Protein AF-A0A9P6HAF1-F1 (afdb_monomer)

Nearest PDB structures (foldseek):
  8otz-assembly1_DQ  TM=2.953E-01  e=7.279E-01  Bos taurus
  8iyj-assembly1_W7  TM=2.612E-01  e=1.430E+00  Mus musculus
  5xg2-assembly1_A  TM=2.635E-01  e=4.256E+00  Pyrococcus yayanosii CH1
  1qu7-assembly1_A  TM=1.911E-01  e=2.532E+00  Escherichia coli
  8i7r-assembly1_C9  TM=1.458E-01  e=6.793E+00  Mus musculus

InterPro domains:
  IPR045338 Domain of unknown function DUF6535 [PF20153] (5-173)

Solvent-accessible surface area (backbone atoms only — not comparable to full-atom values): 16850 Å² total; per-residue (Å²): 122,68,68,57,56,55,52,49,50,54,56,49,49,53,54,50,51,53,51,50,51,51,51,44,52,53,30,51,51,49,30,53,50,24,52,54,48,40,53,54,47,47,55,53,48,63,64,49,51,62,71,60,45,72,54,67,65,59,55,49,50,54,50,50,53,50,54,53,51,56,73,78,43,100,64,94,74,85,77,75,74,81,70,75,77,59,57,70,55,50,54,49,16,50,53,34,36,50,51,16,38,52,39,21,53,49,32,28,52,51,24,52,52,52,42,53,52,59,73,51,58,80,73,72,66,82,80,74,55,75,66,58,40,50,52,53,49,52,53,49,52,53,44,57,67,70,68,38,59,71,46,54,41,52,48,41,43,52,48,17,54,50,35,34,51,52,15,49,41,52,40,27,52,79,73,38,54,71,61,21,51,55,51,48,53,53,50,51,51,54,48,50,54,52,49,51,48,31,51,53,31,63,74,35,87,84,45,90,55,76,40,59,62,38,56,48,48,54,52,52,54,50,52,53,50,52,50,50,51,50,51,51,54,51,51,52,51,51,53,52,50,51,54,52,50,63,72,68,54,67,62,66,62,54,53,53,54,49,51,54,51,44,74,75,39,85,63,61,81,79,73,52,84,88,68,77,68,84,74,76,63,84,76,65,75,59,75,83,56,70,78,81,61,66,67,73,80,79,119

Organism: NCBI:txid56493

Mean predicted aligned error: 16.61 Å

Foldseek 3Di:
DVVVLVVVCVVVVVVLVVVLVVLLVLLVVLLVLLVVVLVVLVVVLVVLVCLQDQDVVVVVVLVVVQVVVVVVDPDDDRPDRPDSDRPVLSVVLNVLSVVLSVLSVVLNVLSVVSNVCSVCLVPPQPDDDSVVSVVVSVVVVVVVVVVPSSLVSQVSNVVSVVSNLVSVLSVCVVVPVVVSVVSVVVVVVVVVVVVVLLVVCLVDVPDPRDDSVNVVCVVVVVVVVVVVVVVVVVVVVVVVVVVVVVVPPPPVVVVVVVVVVCVVPVCVVVPDPVPPDDDPDPVPVVPPDDPVVVVVPPD

pLDDT: mean 75.57, std 15.62, range [37.44, 96.56]

Sequence (299 aa):
MTNFWTIYQKATSEYESDLLNRYAGDLDTSLLFAGLFSAVSTAFIVQIIPATQPNPSDITNALLLRLLQHNDSFGGSNPLAPAANVSPSVVRAQSILFASLAATLFVAFLSVLGKQWILHYPRTSTLGSVIDQGKERQAKFAGVQKWGLHYIISLLLQLALLLFTIGIVVYLWDLDFSAAEVMIAIACTGFAFYACIAVVATIWNDSPFQTPLSVFLLKVLRQTKEVAAYVRARLGRLQTEWTAWRKNIPVEDVYDQFYSMTLSNPTFWRKDPLFTSPFPEATDAAAGFPESDRRRVWS

Radius of gyration: 35.93 Å; Cα contacts (8 Å, |Δi|>4): 157; chains: 1; bounding box: 88×77×87 Å

Structure (mmCIF, N/CA/C/O backbone):
data_AF-A0A9P6HAF1-F1
#
_entry.id   AF-A0A9P6HAF1-F1
#
loop_
_atom_site.group_PDB
_atom_site.id
_atom_site.type_symbol
_atom_site.label_atom_id
_atom_site.label_alt_id
_atom_site.label_comp_id
_atom_site.label_asym_id
_atom_site.label_entity_id
_atom_site.label_seq_id
_atom_site.pdbx_PDB_ins_code
_atom_site.Cartn_x
_atom_site.Cartn_y
_atom_site.Cartn_z
_atom_site.occupancy
_atom_site.B_iso_or_equiv
_atom_site.auth_seq_id
_atom_site.auth_comp_id
_atom_site.auth_asym_id
_atom_site.auth_atom_id
_atom_site.pdbx_PDB_model_num
ATOM 1 N N . MET A 1 1 ? -22.742 2.394 45.877 1.00 53.56 1 MET A N 1
ATOM 2 C CA . MET A 1 1 ? -22.549 2.819 44.468 1.00 53.56 1 MET A CA 1
ATOM 3 C C . MET A 1 1 ? -21.123 2.606 43.937 1.00 53.56 1 MET A C 1
ATOM 5 O O . MET A 1 1 ? -20.972 2.495 42.731 1.00 53.56 1 MET A O 1
ATOM 9 N N . THR A 1 2 ? -20.085 2.483 44.776 1.00 57.91 2 THR A N 1
ATOM 10 C CA . THR A 1 2 ? -18.693 2.197 44.346 1.00 57.91 2 THR A CA 1
ATOM 11 C C . THR A 1 2 ? -18.500 0.809 43.718 1.00 57.91 2 THR A C 1
ATOM 13 O O . THR A 1 2 ? -17.687 0.665 42.814 1.00 57.91 2 THR A O 1
ATOM 16 N N . ASN A 1 3 ? -19.298 -0.184 44.128 1.00 73.44 3 ASN A N 1
ATOM 17 C CA . ASN A 1 3 ? -19.192 -1.567 43.642 1.00 73.44 3 ASN A CA 1
ATOM 18 C C . ASN A 1 3 ? -19.563 -1.740 42.152 1.00 73.44 3 ASN A C 1
ATOM 20 O O . ASN A 1 3 ? -19.064 -2.630 41.479 1.00 73.44 3 ASN A O 1
ATOM 24 N N . PHE A 1 4 ? -20.425 -0.873 41.607 1.00 79.00 4 PHE A N 1
ATOM 25 C CA . PHE A 1 4 ? -20.756 -0.895 40.178 1.00 79.00 4 PHE A CA 1
ATOM 26 C C . PHE A 1 4 ? -19.553 -0.482 39.326 1.00 79.00 4 PHE A C 1
ATOM 28 O O . PHE A 1 4 ? -19.251 -1.130 38.332 1.00 79.00 4 PHE A O 1
ATOM 35 N N . TRP A 1 5 ? -18.833 0.561 39.746 1.00 70.25 5 TRP A N 1
ATOM 36 C CA . TRP A 1 5 ? -17.673 1.077 39.022 1.00 70.25 5 TRP A CA 1
ATOM 37 C C . TRP A 1 5 ? -16.487 0.115 39.048 1.00 70.25 5 TRP A C 1
ATOM 39 O O . TRP A 1 5 ? -15.790 0.007 38.048 1.00 70.25 5 TRP A O 1
ATOM 49 N N . THR A 1 6 ? -16.288 -0.628 40.139 1.00 72.12 6 THR A N 1
ATOM 50 C CA . THR A 1 6 ? -15.243 -1.661 40.219 1.00 72.12 6 THR A CA 1
ATOM 51 C C . THR A 1 6 ? -15.569 -2.877 39.350 1.00 72.12 6 THR A C 1
ATOM 53 O O . THR A 1 6 ? -14.687 -3.385 38.659 1.00 72.12 6 THR A O 1
ATOM 56 N N . ILE A 1 7 ? -16.832 -3.321 39.328 1.00 81.25 7 ILE A N 1
ATOM 57 C CA . ILE A 1 7 ? -17.293 -4.403 38.442 1.00 81.25 7 ILE A CA 1
ATOM 58 C C . ILE A 1 7 ? -17.211 -3.965 36.973 1.00 81.25 7 ILE A C 1
ATOM 60 O O . ILE A 1 7 ? -16.675 -4.703 36.149 1.00 81.25 7 ILE A O 1
ATOM 64 N N . TYR A 1 8 ? -17.670 -2.750 36.657 1.00 77.50 8 TYR A N 1
ATOM 65 C CA . TYR A 1 8 ? -17.568 -2.157 35.323 1.00 77.50 8 TYR A CA 1
ATOM 66 C C . TYR A 1 8 ? -16.109 -2.057 34.873 1.00 77.50 8 TYR A C 1
ATOM 68 O O . TYR A 1 8 ? -15.781 -2.540 33.801 1.00 77.50 8 TYR A O 1
ATOM 76 N N . GLN A 1 9 ? -15.217 -1.526 35.716 1.00 74.69 9 GLN A N 1
ATOM 77 C CA . GLN A 1 9 ? -13.791 -1.398 35.412 1.00 74.69 9 GLN A CA 1
ATOM 78 C C . GLN A 1 9 ? -13.121 -2.752 35.158 1.00 74.69 9 GLN A C 1
ATOM 80 O O . GLN A 1 9 ? -12.251 -2.846 34.295 1.00 74.69 9 GLN A O 1
ATOM 85 N N . LYS A 1 10 ? -13.509 -3.803 35.891 1.00 77.69 10 LYS A N 1
ATOM 86 C CA . LYS A 1 10 ? -12.990 -5.155 35.657 1.00 77.69 10 LYS A CA 1
ATOM 87 C C . LYS A 1 10 ? -13.464 -5.703 34.307 1.00 77.69 10 LYS A C 1
ATOM 89 O O . LYS A 1 10 ? -12.640 -6.189 33.540 1.00 77.69 10 LYS A O 1
ATOM 94 N N . ALA A 1 11 ? -14.756 -5.565 34.003 1.00 77.62 11 ALA A N 1
ATOM 95 C CA . ALA A 1 11 ? -15.339 -6.025 32.744 1.00 77.62 11 ALA A CA 1
ATOM 96 C C . ALA A 1 11 ? -14.804 -5.252 31.523 1.00 77.62 11 ALA A C 1
ATOM 98 O O . ALA A 1 11 ? -14.486 -5.857 30.500 1.00 77.62 11 ALA A O 1
ATOM 99 N N . THR A 1 12 ? -14.658 -3.926 31.622 1.00 75.38 12 THR A N 1
ATOM 100 C CA . THR A 1 12 ? -14.112 -3.115 30.526 1.00 75.38 12 THR A CA 1
ATOM 101 C C . THR A 1 12 ? -12.618 -3.312 30.357 1.00 75.38 12 THR A C 1
ATOM 103 O O . THR A 1 12 ? -12.156 -3.328 29.226 1.00 75.38 12 THR A O 1
ATOM 106 N N . SER A 1 13 ? -11.858 -3.521 31.437 1.00 75.06 13 SER A N 1
ATOM 107 C CA . SER A 1 13 ? -10.421 -3.788 31.331 1.00 75.06 13 SER A CA 1
ATOM 108 C C . SER A 1 13 ? -10.130 -5.069 30.550 1.00 75.06 13 SER A C 1
ATOM 110 O O . SER A 1 13 ? -9.188 -5.087 29.761 1.00 75.06 13 SER A O 1
ATOM 112 N N . GLU A 1 14 ? -10.907 -6.132 30.769 1.00 79.19 14 GLU A N 1
ATOM 113 C CA . GLU A 1 14 ? -10.751 -7.397 30.043 1.00 79.19 14 GLU A CA 1
ATOM 114 C C . GLU A 1 14 ? -11.047 -7.213 28.548 1.00 79.19 14 GLU A C 1
ATOM 116 O O . GLU A 1 14 ? -10.186 -7.495 27.715 1.00 79.19 14 GLU A O 1
ATOM 121 N N . TYR A 1 15 ? -12.199 -6.620 28.214 1.00 79.19 15 TYR A N 1
ATOM 122 C CA . TYR A 1 15 ? -12.574 -6.320 26.829 1.00 79.19 15 TYR A CA 1
ATOM 123 C C . TYR A 1 15 ? -11.589 -5.372 26.122 1.00 79.19 15 TYR A C 1
ATOM 125 O O . TYR A 1 15 ? -11.187 -5.624 24.986 1.00 79.19 15 TYR A O 1
ATOM 133 N N . GLU A 1 16 ? -11.169 -4.291 26.786 1.00 78.75 16 GLU A N 1
ATOM 134 C CA . GLU A 1 16 ? -10.191 -3.341 26.246 1.00 78.75 16 GLU A CA 1
ATOM 135 C C . GLU A 1 16 ? -8.850 -4.027 25.982 1.00 78.75 16 GLU A C 1
ATOM 137 O O . GLU A 1 16 ? -8.263 -3.813 24.925 1.00 78.75 16 GLU A O 1
ATOM 142 N N . SER A 1 17 ? -8.370 -4.869 26.904 1.00 79.62 17 SER A N 1
ATOM 143 C CA . SER A 1 17 ? -7.109 -5.595 26.723 1.00 79.62 17 SER A CA 1
ATOM 144 C C . SER A 1 17 ? -7.138 -6.566 25.545 1.00 79.62 17 SER A C 1
ATOM 146 O O . SER A 1 17 ? -6.183 -6.587 24.769 1.00 79.62 17 SER A O 1
ATOM 148 N N . ASP A 1 18 ? -8.234 -7.309 25.359 1.00 84.81 18 ASP A N 1
ATOM 149 C CA . ASP A 1 18 ? -8.391 -8.210 24.215 1.00 84.81 18 ASP A CA 1
ATOM 150 C C . ASP A 1 18 ? -8.408 -7.420 22.899 1.00 84.81 18 ASP A C 1
ATOM 152 O O . ASP A 1 18 ? -7.690 -7.736 21.951 1.00 84.81 18 ASP A O 1
ATOM 156 N N . LEU A 1 19 ? -9.154 -6.315 22.858 1.00 82.00 19 LEU A N 1
ATOM 157 C CA . LEU A 1 19 ? -9.248 -5.465 21.675 1.00 82.00 19 LEU A CA 1
ATOM 158 C C . LEU A 1 19 ? -7.921 -4.762 21.339 1.00 82.00 19 LEU A C 1
ATOM 160 O O . LEU A 1 19 ? -7.538 -4.703 20.170 1.00 82.00 19 LEU A O 1
ATOM 164 N N . LEU A 1 20 ? -7.187 -4.270 22.341 1.00 82.50 20 LEU A N 1
ATOM 165 C CA . LEU A 1 20 ? -5.852 -3.696 22.149 1.00 82.50 20 LEU A CA 1
ATOM 166 C C . LEU A 1 20 ? -4.847 -4.749 21.665 1.00 82.50 20 LEU A C 1
ATOM 168 O O . LEU A 1 20 ? -4.026 -4.432 20.805 1.00 82.50 20 LEU A O 1
ATOM 172 N N . ASN A 1 21 ? -4.931 -5.990 22.157 1.00 85.69 21 ASN A N 1
ATOM 173 C CA . ASN A 1 21 ? -4.106 -7.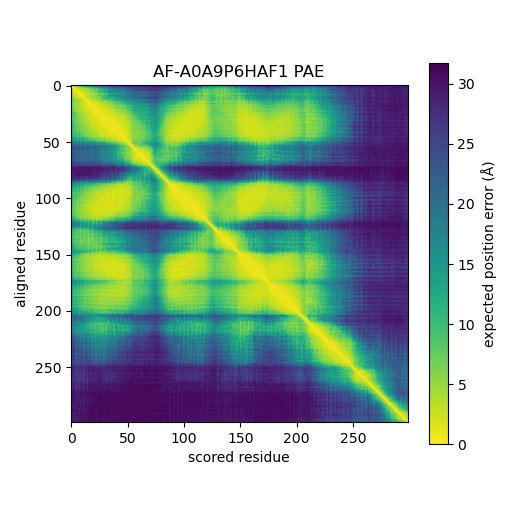096 21.666 1.00 85.69 21 ASN A CA 1
ATOM 174 C C . ASN A 1 21 ? -4.409 -7.432 20.204 1.00 85.69 21 ASN A C 1
ATOM 176 O O . ASN A 1 21 ? -3.477 -7.600 19.419 1.00 85.69 21 ASN A O 1
ATOM 180 N N . ARG A 1 22 ? -5.690 -7.482 19.815 1.00 85.50 22 ARG A N 1
ATOM 181 C CA . ARG A 1 22 ? -6.090 -7.692 18.414 1.00 85.50 22 ARG A CA 1
ATOM 182 C C . ARG A 1 22 ? -5.530 -6.598 17.510 1.00 85.50 22 ARG A C 1
ATOM 184 O O . ARG A 1 22 ? -4.855 -6.905 16.534 1.00 85.50 22 ARG A O 1
ATOM 191 N N . TYR A 1 23 ? -5.705 -5.328 17.884 1.00 84.69 23 TYR A N 1
ATOM 192 C CA . TYR A 1 23 ? -5.140 -4.220 17.112 1.00 84.69 23 TYR A CA 1
ATOM 193 C C . TYR A 1 23 ? -3.615 -4.248 17.062 1.00 84.69 23 TYR A C 1
ATOM 195 O O . TYR A 1 23 ? -3.047 -3.984 16.008 1.00 84.69 23 TYR A O 1
ATOM 203 N N . ALA A 1 24 ? -2.933 -4.583 18.157 1.00 87.25 24 ALA A N 1
ATOM 204 C CA . ALA A 1 24 ? -1.483 -4.741 18.136 1.00 87.25 24 ALA A CA 1
ATOM 205 C C . ALA A 1 24 ? -1.049 -5.846 17.154 1.00 87.25 24 ALA A C 1
ATOM 207 O O . ALA A 1 24 ? -0.113 -5.631 16.386 1.00 87.25 24 ALA A O 1
ATOM 208 N N . GLY A 1 25 ? -1.763 -6.978 17.123 1.00 89.69 25 GLY A N 1
ATOM 209 C CA . GLY A 1 25 ? -1.531 -8.062 16.164 1.00 89.69 25 GLY A CA 1
ATOM 210 C C . GLY A 1 25 ? -1.760 -7.648 14.706 1.00 89.69 25 GLY A C 1
ATOM 211 O O . GLY A 1 25 ? -0.953 -7.973 13.832 1.00 89.69 25 GLY A O 1
ATOM 212 N N . ASP A 1 26 ? -2.803 -6.866 14.436 1.00 88.12 26 ASP A N 1
ATOM 213 C CA . ASP A 1 26 ? -3.080 -6.340 13.095 1.00 88.12 26 ASP A CA 1
ATOM 214 C C . ASP A 1 26 ? -2.003 -5.352 12.620 1.00 88.12 26 ASP A C 1
ATOM 216 O O . ASP A 1 26 ? -1.605 -5.358 11.449 1.00 88.12 26 ASP A O 1
ATOM 220 N N . LEU A 1 27 ? -1.509 -4.498 13.524 1.00 91.19 27 LEU A N 1
ATOM 221 C CA . LEU A 1 27 ? -0.415 -3.568 13.235 1.00 91.19 27 LEU A CA 1
ATOM 222 C C . LEU A 1 27 ? 0.902 -4.312 12.994 1.00 91.19 27 LEU A C 1
ATOM 224 O O . LEU A 1 27 ? 1.640 -3.945 12.082 1.00 91.19 27 LEU A O 1
ATOM 228 N N . ASP A 1 28 ? 1.179 -5.374 13.754 1.00 93.00 28 ASP A N 1
ATOM 229 C CA . ASP A 1 28 ? 2.353 -6.229 13.544 1.00 93.00 28 ASP A CA 1
ATOM 230 C C . ASP A 1 28 ? 2.294 -6.946 12.195 1.00 93.00 28 ASP A C 1
ATOM 232 O O . ASP A 1 28 ? 3.283 -6.983 11.459 1.00 93.00 28 ASP A O 1
ATOM 236 N N . THR A 1 29 ? 1.114 -7.440 11.824 1.00 92.19 29 THR A N 1
ATOM 237 C CA . THR A 1 29 ? 0.878 -8.052 10.513 1.00 92.19 29 THR A CA 1
ATOM 238 C C . THR A 1 29 ? 1.089 -7.031 9.393 1.00 92.19 29 THR A C 1
ATOM 240 O O . THR A 1 29 ? 1.818 -7.299 8.438 1.00 92.19 29 THR A O 1
ATOM 243 N N . SER A 1 30 ? 0.525 -5.827 9.532 1.00 91.69 30 SER A N 1
ATOM 244 C CA . SER A 1 30 ? 0.697 -4.734 8.565 1.00 91.69 30 SER A CA 1
ATOM 245 C C . SER A 1 30 ? 2.163 -4.317 8.421 1.00 91.69 30 SER A C 1
ATOM 247 O O . SER A 1 30 ? 2.629 -4.077 7.309 1.00 91.69 30 SER A O 1
ATOM 249 N N . LEU A 1 31 ? 2.910 -4.280 9.528 1.00 93.56 31 LEU A N 1
ATOM 250 C CA . LEU A 1 31 ? 4.336 -3.961 9.546 1.00 93.56 31 LEU A CA 1
ATOM 251 C C . LEU A 1 31 ? 5.174 -5.033 8.837 1.00 93.56 31 LEU A C 1
ATOM 253 O O . LEU A 1 31 ? 6.078 -4.693 8.073 1.00 93.56 31 LEU A O 1
ATOM 257 N N . LEU A 1 32 ? 4.861 -6.315 9.047 1.00 95.12 32 LEU A N 1
ATOM 258 C CA . LEU A 1 32 ? 5.525 -7.427 8.367 1.00 95.12 32 LEU A CA 1
ATOM 259 C C . LEU A 1 32 ? 5.282 -7.367 6.855 1.00 95.12 32 LEU A C 1
ATOM 261 O O . LEU A 1 32 ? 6.236 -7.443 6.077 1.00 95.12 32 LEU A O 1
ATOM 265 N N . PHE A 1 33 ? 4.032 -7.156 6.435 1.00 93.69 33 PHE A N 1
ATOM 266 C CA . PHE A 1 33 ? 3.707 -6.956 5.022 1.00 93.69 33 PHE A CA 1
ATOM 267 C C . PHE A 1 33 ? 4.425 -5.741 4.438 1.00 93.69 33 PHE A C 1
ATOM 269 O O . PHE A 1 33 ? 4.999 -5.839 3.355 1.00 93.69 33 PHE A O 1
ATOM 276 N N . ALA A 1 34 ? 4.446 -4.618 5.158 1.00 95.31 34 ALA A N 1
ATOM 277 C CA . ALA A 1 34 ? 5.118 -3.410 4.708 1.00 95.31 34 ALA A CA 1
ATOM 278 C C . ALA A 1 34 ? 6.634 -3.617 4.536 1.00 95.31 34 ALA A C 1
ATOM 280 O O . ALA A 1 34 ? 7.215 -3.162 3.550 1.00 95.31 34 ALA A O 1
ATOM 281 N N . GLY A 1 35 ? 7.276 -4.348 5.451 1.00 94.56 35 GLY A N 1
ATOM 282 C CA . GLY A 1 35 ? 8.692 -4.704 5.352 1.00 94.56 35 GLY A CA 1
ATOM 283 C C . GLY A 1 35 ? 8.994 -5.599 4.147 1.00 94.56 35 GLY A C 1
ATOM 284 O O . GLY A 1 35 ? 9.871 -5.274 3.345 1.00 94.56 35 GLY A O 1
ATOM 285 N N . LEU A 1 36 ? 8.230 -6.684 3.974 1.00 95.75 36 LEU A N 1
ATOM 286 C CA . LEU A 1 36 ? 8.381 -7.598 2.834 1.00 95.75 36 LEU A CA 1
ATOM 287 C C . LEU A 1 36 ? 8.151 -6.882 1.500 1.00 95.75 36 LEU A C 1
ATOM 289 O O . LEU A 1 36 ? 8.956 -7.002 0.577 1.00 95.75 36 LEU A O 1
ATOM 293 N N . PHE A 1 37 ? 7.083 -6.093 1.406 1.00 95.12 37 PHE A N 1
ATOM 294 C CA . PHE A 1 37 ? 6.763 -5.357 0.192 1.00 95.12 37 PHE A CA 1
ATOM 295 C C . PHE A 1 37 ? 7.791 -4.267 -0.118 1.00 95.12 37 PHE A C 1
ATOM 297 O O . PHE A 1 37 ? 8.125 -4.066 -1.285 1.00 95.12 37 PHE A O 1
ATOM 304 N N . SER A 1 38 ? 8.352 -3.606 0.899 1.00 95.94 38 SER A N 1
ATOM 305 C CA . SER A 1 38 ? 9.443 -2.645 0.703 1.00 95.94 38 SER A CA 1
ATOM 306 C C . SER A 1 38 ? 10.696 -3.324 0.155 1.00 95.94 38 SER A C 1
ATOM 308 O O . SER A 1 38 ? 11.333 -2.773 -0.741 1.00 95.94 38 SER A O 1
ATOM 310 N N . ALA A 1 39 ? 11.031 -4.530 0.627 1.00 95.56 39 ALA A N 1
ATOM 311 C CA . ALA A 1 39 ? 12.164 -5.295 0.109 1.00 95.56 39 ALA A CA 1
ATOM 312 C C . ALA A 1 39 ? 11.965 -5.680 -1.366 1.00 95.56 39 ALA A C 1
ATOM 314 O O . ALA A 1 39 ? 12.838 -5.419 -2.194 1.00 95.56 39 ALA A O 1
ATOM 315 N N . VAL A 1 40 ? 10.792 -6.224 -1.710 1.00 94.75 40 VAL A N 1
ATOM 316 C CA . VAL A 1 40 ? 10.447 -6.577 -3.097 1.00 94.75 40 VAL A CA 1
ATOM 317 C C . VAL A 1 40 ? 10.450 -5.333 -3.987 1.00 94.75 40 VAL A C 1
ATOM 319 O O . VAL A 1 40 ? 11.107 -5.322 -5.024 1.00 94.75 40 VAL A O 1
ATOM 322 N N . SER A 1 41 ? 9.797 -4.251 -3.556 1.00 93.81 41 SER A N 1
ATOM 323 C CA . SER A 1 41 ? 9.751 -2.989 -4.304 1.00 93.81 41 SER A CA 1
ATOM 324 C C . SER A 1 41 ? 11.142 -2.405 -4.533 1.00 93.81 41 SER A C 1
ATOM 326 O O . SER A 1 41 ? 11.451 -1.967 -5.638 1.00 93.81 41 SER A O 1
ATOM 328 N N . THR A 1 42 ? 12.007 -2.450 -3.517 1.00 94.56 42 THR A N 1
ATOM 329 C CA . THR A 1 42 ? 13.397 -1.991 -3.629 1.00 94.56 42 THR A CA 1
ATOM 330 C C . THR A 1 42 ? 14.172 -2.824 -4.643 1.00 94.56 42 THR A C 1
ATOM 332 O O . THR A 1 42 ? 14.894 -2.251 -5.452 1.00 94.56 42 THR A O 1
ATOM 335 N N . ALA A 1 43 ? 13.992 -4.149 -4.665 1.00 94.06 43 ALA A N 1
ATOM 336 C CA . ALA A 1 43 ? 14.638 -5.004 -5.658 1.00 94.06 43 ALA A CA 1
ATOM 337 C C . ALA A 1 43 ? 14.248 -4.606 -7.093 1.00 94.06 43 ALA A C 1
ATOM 339 O O . ALA A 1 43 ? 15.121 -4.459 -7.944 1.00 94.06 43 ALA A O 1
ATOM 340 N N . PHE A 1 44 ? 12.963 -4.343 -7.352 1.00 90.50 44 PHE A N 1
ATOM 341 C CA . PHE A 1 44 ? 12.513 -3.855 -8.662 1.00 90.50 44 PHE A CA 1
ATOM 342 C C . PHE A 1 44 ? 13.034 -2.451 -8.988 1.00 90.50 44 PHE A C 1
ATOM 344 O O . PHE A 1 44 ? 13.446 -2.193 -10.117 1.00 90.50 44 PHE A O 1
ATOM 351 N N . ILE A 1 45 ? 13.067 -1.545 -8.008 1.00 92.12 45 ILE A N 1
ATOM 352 C CA . ILE A 1 45 ? 13.605 -0.193 -8.197 1.00 92.12 45 ILE A CA 1
ATOM 353 C C . ILE A 1 45 ? 15.101 -0.241 -8.537 1.00 92.12 45 ILE A C 1
ATOM 355 O O . ILE A 1 45 ? 15.554 0.471 -9.428 1.00 92.12 45 ILE A O 1
ATOM 359 N N . VAL A 1 46 ? 15.880 -1.107 -7.889 1.00 91.62 46 VAL A N 1
ATOM 360 C CA . VAL A 1 46 ? 17.302 -1.281 -8.224 1.00 91.62 46 VAL A CA 1
ATOM 361 C C . VAL A 1 46 ? 17.474 -1.740 -9.675 1.00 91.62 46 VAL A C 1
ATOM 363 O O . VAL A 1 46 ? 18.384 -1.266 -10.349 1.00 91.62 46 VAL A O 1
ATOM 366 N N . GLN A 1 47 ? 16.566 -2.577 -10.183 1.00 88.00 47 GLN A N 1
ATOM 367 C CA . GLN A 1 47 ? 16.592 -3.023 -11.578 1.00 88.00 47 GLN A CA 1
ATOM 368 C C . GLN A 1 47 ? 16.164 -1.938 -12.580 1.00 88.00 47 GLN A C 1
ATOM 370 O O . GLN A 1 47 ? 16.673 -1.916 -13.698 1.00 88.00 47 GLN A O 1
ATOM 375 N N . ILE A 1 48 ? 15.264 -1.016 -12.209 1.00 87.75 48 ILE A N 1
ATOM 376 C CA . ILE A 1 48 ? 14.785 0.039 -13.124 1.00 87.75 48 ILE A CA 1
ATOM 377 C C . ILE A 1 48 ? 15.730 1.249 -13.208 1.00 87.75 48 ILE A C 1
ATOM 379 O O . ILE A 1 48 ? 15.715 1.978 -14.201 1.00 87.75 48 ILE A O 1
ATOM 383 N N . ILE A 1 49 ? 16.571 1.479 -12.191 1.00 86.38 49 ILE A N 1
ATOM 384 C CA . ILE A 1 49 ? 17.509 2.616 -12.153 1.00 86.38 49 ILE A CA 1
ATOM 385 C C . ILE A 1 49 ? 18.445 2.649 -13.378 1.00 86.38 49 ILE A C 1
ATOM 387 O O . ILE A 1 49 ? 18.503 3.703 -14.017 1.00 86.38 49 ILE A O 1
ATOM 391 N N . PRO A 1 50 ? 19.119 1.547 -13.772 1.00 84.00 50 PRO A N 1
ATOM 392 C CA . PRO A 1 50 ? 19.962 1.527 -14.967 1.00 84.00 50 PRO A CA 1
ATOM 393 C C . PRO A 1 50 ? 19.202 1.894 -16.243 1.00 84.00 50 PRO A C 1
ATOM 395 O O . PRO A 1 50 ? 19.714 2.657 -17.051 1.00 84.00 50 PRO A O 1
ATOM 398 N N . ALA A 1 51 ? 17.951 1.440 -16.386 1.00 78.31 51 ALA A N 1
ATOM 399 C CA . ALA A 1 51 ? 17.109 1.747 -17.546 1.00 78.31 51 ALA A CA 1
ATOM 400 C C . ALA A 1 51 ? 16.709 3.234 -17.639 1.00 78.31 51 ALA A C 1
ATOM 402 O O . ALA A 1 51 ? 16.214 3.686 -18.670 1.00 78.31 51 ALA A O 1
ATOM 403 N N . THR A 1 52 ? 16.909 3.997 -16.561 1.00 73.88 52 THR A N 1
ATOM 404 C CA . THR A 1 52 ? 16.616 5.436 -16.499 1.00 73.88 52 THR A CA 1
ATOM 405 C C . THR A 1 52 ? 17.867 6.288 -16.731 1.00 73.88 52 THR A C 1
ATOM 407 O O . THR A 1 52 ? 17.773 7.510 -16.821 1.00 73.88 52 THR A O 1
ATOM 410 N N . GLN A 1 53 ? 19.045 5.665 -16.810 1.00 73.00 53 GLN A N 1
ATOM 411 C CA . GLN A 1 53 ? 20.300 6.346 -17.093 1.00 73.00 53 GLN A CA 1
ATOM 412 C C . GLN A 1 53 ? 20.766 6.042 -18.521 1.00 73.00 53 GLN A C 1
ATOM 414 O O . GLN A 1 53 ? 20.462 4.981 -19.064 1.00 73.00 53 GLN A O 1
ATOM 419 N N . PRO A 1 54 ? 21.506 6.964 -19.157 1.00 66.56 54 PRO A N 1
ATOM 420 C CA . PRO A 1 54 ? 22.118 6.681 -20.444 1.00 66.56 54 PRO A CA 1
ATOM 421 C C . PRO A 1 54 ? 23.126 5.543 -20.282 1.00 66.56 54 PRO A C 1
ATOM 423 O O . PRO A 1 54 ? 23.985 5.615 -19.398 1.00 66.56 54 PRO A O 1
ATOM 426 N N . ASN A 1 55 ? 23.077 4.525 -21.144 1.00 69.25 55 ASN A N 1
ATOM 427 C CA . ASN A 1 55 ? 24.078 3.467 -21.082 1.00 69.25 55 ASN A CA 1
ATOM 428 C C . ASN A 1 55 ? 25.469 4.067 -21.354 1.00 69.25 55 ASN A C 1
ATOM 430 O O . ASN A 1 55 ? 25.662 4.742 -22.373 1.00 69.25 55 ASN A O 1
ATOM 434 N N . PRO A 1 56 ? 26.474 3.797 -20.504 1.00 68.81 56 PRO A N 1
ATOM 435 C CA . PRO A 1 56 ? 27.823 4.314 -20.714 1.00 68.81 56 PRO A CA 1
ATOM 436 C C . PRO A 1 56 ? 28.436 3.774 -22.013 1.00 68.81 56 PRO A C 1
ATOM 438 O O . PRO A 1 56 ? 29.221 4.467 -22.659 1.00 68.81 56 PRO A O 1
ATOM 441 N N . SER A 1 57 ? 28.037 2.572 -22.441 1.00 71.88 57 SER A N 1
ATOM 442 C CA . SER A 1 57 ? 28.424 1.990 -23.729 1.00 71.88 57 SER A CA 1
ATOM 443 C C . SER A 1 57 ? 27.868 2.775 -24.914 1.00 71.88 57 SER A C 1
ATOM 445 O O . SER A 1 57 ? 28.598 2.986 -25.875 1.00 71.88 57 SER A O 1
ATOM 447 N N . ASP A 1 58 ? 26.635 3.281 -24.833 1.00 70.81 58 ASP A N 1
ATOM 448 C CA . ASP A 1 58 ? 26.038 4.094 -25.900 1.00 70.81 58 ASP A CA 1
ATOM 449 C C . ASP A 1 58 ? 26.720 5.462 -25.987 1.00 70.81 58 ASP A C 1
ATOM 451 O O . ASP A 1 58 ? 27.028 5.933 -27.081 1.00 70.81 58 ASP A O 1
ATOM 455 N N . ILE A 1 59 ? 27.061 6.056 -24.836 1.00 73.62 59 ILE A N 1
ATOM 456 C CA . ILE A 1 59 ? 27.891 7.268 -24.779 1.00 73.62 59 ILE A CA 1
ATOM 457 C C . ILE A 1 59 ? 29.272 6.998 -25.392 1.00 73.62 59 ILE A C 1
ATOM 459 O O . ILE A 1 59 ? 29.746 7.779 -26.214 1.00 73.62 59 ILE A O 1
ATOM 463 N N . THR A 1 60 ? 29.918 5.889 -25.027 1.00 79.31 60 THR A N 1
ATOM 464 C CA . THR A 1 60 ? 31.249 5.531 -25.544 1.00 79.31 60 THR A CA 1
ATOM 465 C C . THR A 1 60 ? 31.208 5.283 -27.049 1.00 79.31 60 THR A C 1
ATOM 467 O O . THR A 1 60 ? 32.047 5.810 -27.772 1.00 79.31 60 THR A O 1
ATOM 470 N N . ASN A 1 61 ? 30.204 4.560 -27.548 1.00 78.56 61 ASN A N 1
ATOM 471 C CA . ASN A 1 61 ? 30.013 4.309 -28.975 1.00 78.56 61 ASN A CA 1
ATOM 472 C C . ASN A 1 61 ? 29.731 5.606 -29.743 1.00 78.56 61 ASN A C 1
ATOM 474 O O . ASN A 1 61 ? 30.311 5.825 -30.804 1.00 78.56 61 ASN A O 1
ATOM 478 N N . ALA A 1 62 ? 28.908 6.502 -29.192 1.00 73.12 62 ALA A N 1
ATOM 479 C CA . ALA A 1 62 ? 28.666 7.819 -29.774 1.00 73.12 62 ALA A CA 1
ATOM 480 C C . ALA A 1 62 ? 29.947 8.671 -29.825 1.00 73.12 62 ALA A C 1
ATOM 482 O O . ALA A 1 62 ? 30.202 9.347 -30.822 1.00 73.12 62 ALA A O 1
ATOM 483 N N . LEU A 1 63 ? 30.784 8.614 -28.783 1.00 76.25 63 LEU A N 1
ATOM 484 C CA . LEU A 1 63 ? 32.085 9.287 -28.758 1.00 76.25 63 LEU A CA 1
ATOM 485 C C . LEU A 1 63 ? 33.078 8.668 -29.753 1.00 76.25 63 LEU A C 1
ATOM 487 O O . LEU A 1 63 ? 33.790 9.409 -30.426 1.00 76.25 63 LEU A O 1
ATOM 491 N N . LEU A 1 64 ? 33.106 7.340 -29.896 1.00 79.81 64 LEU A N 1
ATOM 492 C CA . LEU A 1 64 ? 33.945 6.646 -30.879 1.00 79.81 64 LEU A CA 1
ATOM 493 C C . LEU A 1 64 ? 33.540 6.995 -32.313 1.00 79.81 64 LEU A C 1
ATOM 495 O O . LEU A 1 64 ? 34.401 7.335 -33.122 1.00 79.81 64 LEU A O 1
ATOM 499 N N . LEU A 1 65 ? 32.240 6.990 -32.619 1.00 77.00 65 LEU A N 1
ATOM 500 C CA . LEU A 1 65 ? 31.729 7.433 -33.919 1.00 77.00 65 LEU A CA 1
ATOM 501 C C . LEU A 1 65 ? 32.090 8.897 -34.193 1.00 77.00 65 LEU A C 1
ATOM 503 O O . LEU A 1 65 ? 32.476 9.227 -35.312 1.00 77.00 65 LEU A O 1
ATOM 507 N N . ARG A 1 66 ? 32.050 9.761 -33.170 1.00 73.44 66 ARG A N 1
ATOM 508 C CA . ARG A 1 66 ? 32.493 11.157 -33.288 1.00 73.44 66 ARG A CA 1
ATOM 509 C C . ARG A 1 66 ? 33.988 11.270 -33.597 1.00 73.44 66 ARG A C 1
ATOM 511 O O . ARG A 1 66 ? 34.364 12.092 -34.428 1.00 73.44 66 ARG A O 1
ATOM 518 N N . LEU A 1 67 ? 34.833 10.468 -32.946 1.00 76.25 67 LEU A N 1
ATOM 519 C CA . LEU A 1 67 ? 36.278 10.448 -33.203 1.00 76.25 67 LEU A CA 1
ATOM 520 C C . LEU A 1 67 ? 36.595 9.965 -34.623 1.00 76.25 67 LEU A C 1
ATOM 522 O O . LEU A 1 67 ? 37.437 10.566 -35.285 1.00 76.25 67 LEU A O 1
ATOM 526 N N . LEU A 1 68 ? 35.892 8.939 -35.114 1.00 77.25 68 LEU A N 1
ATOM 527 C CA . LEU A 1 68 ? 36.043 8.449 -36.488 1.00 77.25 68 LEU A CA 1
ATOM 528 C C . LEU A 1 68 ? 35.603 9.501 -37.519 1.00 77.25 68 LEU A C 1
ATOM 530 O O . LEU A 1 68 ? 36.346 9.795 -38.449 1.00 77.25 68 LEU A O 1
ATOM 534 N N . GLN A 1 69 ? 34.453 10.149 -37.310 1.00 73.19 69 GLN A N 1
ATOM 535 C CA . GLN A 1 69 ? 33.953 11.208 -38.199 1.00 73.19 69 GLN A CA 1
ATOM 536 C C . GLN A 1 69 ? 34.871 12.436 -38.241 1.00 73.19 69 GLN A C 1
ATOM 538 O O . GLN A 1 69 ? 35.059 13.031 -39.302 1.00 73.19 69 GLN A O 1
ATOM 543 N N . HIS A 1 70 ? 35.464 12.810 -37.102 1.00 67.44 70 HIS A N 1
ATOM 544 C CA . HIS A 1 70 ? 36.426 13.910 -37.042 1.00 67.44 70 HIS A CA 1
ATOM 545 C C . HIS A 1 70 ? 37.720 13.596 -37.804 1.00 67.44 70 HIS A C 1
ATOM 547 O O . HIS A 1 70 ? 38.330 14.502 -38.365 1.00 67.44 70 HIS A O 1
ATOM 553 N N . ASN A 1 71 ? 38.121 12.323 -37.851 1.00 67.75 71 ASN A N 1
ATOM 554 C CA . ASN A 1 71 ? 39.321 11.896 -38.564 1.00 67.75 71 ASN A CA 1
ATOM 555 C C . ASN A 1 71 ? 39.112 11.844 -40.092 1.00 67.75 71 ASN A C 1
ATOM 557 O O . ASN A 1 71 ? 40.049 12.106 -40.841 1.00 67.75 71 ASN A O 1
ATOM 561 N N . ASP A 1 72 ? 37.883 11.574 -40.549 1.00 64.56 72 ASP A N 1
ATOM 562 C CA . ASP A 1 72 ? 37.536 11.476 -41.977 1.00 64.56 72 ASP A CA 1
ATOM 563 C C . ASP A 1 72 ? 37.119 12.812 -42.627 1.00 64.56 72 ASP A C 1
ATOM 565 O O . ASP A 1 72 ? 37.052 12.908 -43.853 1.00 64.56 72 ASP A O 1
ATOM 569 N N . SER A 1 73 ? 36.845 13.871 -41.851 1.00 57.75 73 SER A N 1
ATOM 570 C CA . SER A 1 73 ? 36.376 15.151 -42.405 1.00 57.75 73 SER A CA 1
ATOM 571 C C . SER A 1 73 ? 37.019 16.382 -41.749 1.00 57.75 73 SER A C 1
ATOM 573 O O . SER A 1 73 ? 36.584 16.883 -40.716 1.00 57.75 73 SER A O 1
ATOM 575 N N . PHE A 1 74 ? 38.014 16.961 -42.433 1.00 56.38 74 PHE A N 1
ATOM 576 C CA . PHE A 1 74 ? 38.636 18.267 -42.132 1.00 56.38 74 PHE A CA 1
ATOM 577 C C . PHE A 1 74 ? 37.706 19.479 -42.402 1.00 56.38 74 PHE A C 1
ATOM 579 O O . PHE A 1 74 ? 38.165 20.599 -42.619 1.00 56.38 74 PHE A O 1
ATOM 586 N N . GLY A 1 75 ? 36.385 19.276 -42.411 1.00 56.03 75 GLY A N 1
ATOM 587 C CA . GLY A 1 75 ? 35.405 20.250 -42.886 1.00 56.03 75 GLY A CA 1
ATOM 588 C C . GLY A 1 75 ? 34.086 20.190 -42.126 1.00 56.03 75 GLY A C 1
ATOM 589 O O . GLY A 1 75 ? 33.149 19.531 -42.551 1.00 56.03 75 GLY A O 1
ATOM 590 N N . GLY A 1 76 ? 34.031 20.918 -41.011 1.00 61.31 76 GLY A N 1
ATOM 591 C CA . GLY A 1 76 ? 32.864 21.666 -40.532 1.00 61.31 76 GLY A CA 1
ATOM 592 C C . GLY A 1 76 ? 31.461 21.070 -40.692 1.00 61.31 76 GLY A C 1
ATOM 593 O O . GLY A 1 76 ? 30.632 21.650 -41.381 1.00 61.31 76 GLY A O 1
ATOM 594 N N . SER A 1 77 ? 31.120 20.046 -39.918 1.00 57.50 77 SER A N 1
ATOM 595 C CA . SER A 1 77 ? 29.774 19.953 -39.337 1.00 57.50 77 SER A CA 1
ATOM 596 C C . SER A 1 77 ? 29.873 19.192 -38.027 1.00 57.50 77 SER A C 1
ATOM 598 O O . SER A 1 77 ? 30.188 18.010 -38.027 1.00 57.50 77 SER A O 1
ATOM 600 N N . ASN A 1 78 ? 29.673 19.888 -36.909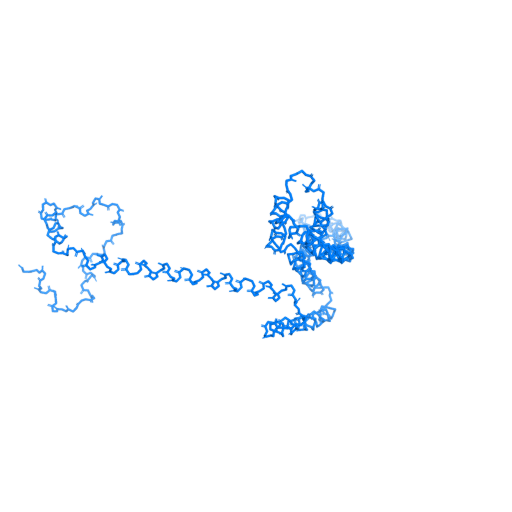 1.00 58.81 78 ASN A N 1
ATOM 601 C CA . ASN A 1 78 ? 29.696 19.312 -35.568 1.00 58.81 78 ASN A CA 1
ATOM 602 C C . ASN A 1 78 ? 28.341 18.604 -35.370 1.00 58.81 78 ASN A C 1
ATOM 604 O O . ASN A 1 78 ? 27.344 19.307 -35.178 1.00 58.81 78 ASN A O 1
ATOM 608 N N . PRO A 1 79 ? 28.235 17.264 -35.466 1.00 56.44 79 PRO A N 1
ATOM 609 C CA . PRO A 1 79 ? 26.963 16.604 -35.231 1.00 56.44 79 PRO A CA 1
ATOM 610 C C . PRO A 1 79 ? 26.672 16.760 -33.739 1.00 56.44 79 PRO A C 1
ATOM 612 O O . PRO A 1 79 ? 27.510 16.434 -32.893 1.00 56.44 79 PRO A O 1
ATOM 615 N N . LEU A 1 80 ? 25.518 17.342 -33.419 1.00 59.22 80 LEU A N 1
ATOM 616 C CA . LEU A 1 80 ? 25.049 17.506 -32.049 1.00 59.22 80 LEU A CA 1
ATOM 617 C C . LEU A 1 80 ? 25.084 16.125 -31.372 1.00 59.22 80 LEU A C 1
ATOM 619 O O . LEU A 1 80 ? 24.560 15.162 -31.933 1.00 59.22 80 LEU A O 1
ATOM 623 N N . ALA A 1 81 ? 25.750 16.011 -30.217 1.00 60.75 81 ALA A N 1
ATOM 624 C CA . ALA A 1 81 ? 25.832 14.748 -29.484 1.00 60.75 81 ALA A CA 1
ATOM 625 C C . ALA A 1 81 ? 24.418 14.164 -29.307 1.00 60.75 81 ALA A C 1
ATOM 627 O O . ALA A 1 81 ? 23.501 14.943 -29.025 1.00 60.75 81 ALA A O 1
ATOM 628 N N . PRO A 1 82 ? 24.214 12.840 -29.468 1.00 56.88 82 PRO A N 1
ATOM 629 C CA . PRO A 1 82 ? 22.904 12.256 -29.234 1.00 56.88 82 PRO A CA 1
ATOM 630 C C . PRO A 1 82 ? 22.507 12.580 -27.796 1.00 56.88 82 PRO A C 1
ATOM 632 O O . PRO A 1 82 ? 23.179 12.175 -26.845 1.00 56.88 82 PRO A O 1
ATOM 635 N N . ALA A 1 83 ? 21.451 13.381 -27.642 1.00 58.44 83 ALA A N 1
ATOM 636 C CA . ALA A 1 83 ? 20.853 13.609 -26.342 1.00 58.44 83 ALA A CA 1
ATOM 637 C C . ALA A 1 83 ? 20.474 12.233 -25.800 1.00 58.44 83 ALA A C 1
ATOM 639 O O . ALA A 1 83 ? 19.799 11.466 -26.488 1.00 58.44 83 ALA A O 1
ATOM 640 N N . ALA A 1 84 ? 20.962 11.899 -24.609 1.00 59.50 84 ALA A N 1
ATOM 641 C CA . ALA A 1 84 ? 20.589 10.668 -23.945 1.00 59.50 84 ALA A CA 1
ATOM 642 C C . ALA A 1 84 ? 19.075 10.667 -23.715 1.00 59.50 84 ALA A C 1
ATOM 644 O O . ALA A 1 84 ? 18.574 11.285 -22.776 1.00 59.50 84 ALA A O 1
ATOM 645 N N . ASN A 1 85 ? 18.344 10.034 -24.625 1.00 66.94 85 ASN A N 1
ATOM 646 C CA . ASN A 1 85 ? 16.898 10.122 -24.658 1.00 66.94 85 ASN A CA 1
ATOM 647 C C . ASN A 1 85 ? 16.340 8.974 -23.821 1.00 66.94 85 ASN A C 1
ATOM 649 O O . ASN A 1 85 ? 16.073 7.884 -24.320 1.00 66.94 85 ASN A O 1
ATOM 653 N N . VAL A 1 86 ? 16.232 9.208 -22.514 1.00 71.62 86 VAL A N 1
ATOM 654 C CA . VAL A 1 86 ? 15.573 8.271 -21.601 1.00 71.62 86 VAL A CA 1
ATOM 655 C C . VAL A 1 86 ? 14.091 8.218 -21.965 1.00 71.62 86 VAL A C 1
ATOM 657 O O . VAL A 1 86 ? 13.449 9.261 -22.106 1.00 71.62 86 VAL A O 1
ATOM 660 N N . SER A 1 87 ? 13.534 7.013 -22.113 1.00 81.00 87 SER A N 1
ATOM 661 C CA . SER A 1 87 ? 12.117 6.877 -22.448 1.00 81.00 87 SER A CA 1
ATOM 662 C C . SER A 1 87 ? 11.245 7.494 -21.341 1.00 81.00 87 SER A C 1
ATOM 664 O O . SER A 1 87 ? 11.377 7.117 -20.170 1.00 81.00 87 SER A O 1
ATOM 666 N N . PRO A 1 88 ? 10.316 8.414 -21.667 1.00 83.44 88 PRO A N 1
ATOM 667 C CA . PRO A 1 88 ? 9.472 9.069 -20.668 1.00 83.44 88 PRO A CA 1
ATOM 668 C C . PRO A 1 88 ? 8.565 8.080 -19.922 1.00 83.44 88 PRO A C 1
ATOM 670 O O . PRO A 1 88 ? 8.115 8.367 -18.814 1.00 83.44 88 PRO A O 1
ATOM 673 N N . SER A 1 89 ? 8.281 6.915 -20.504 1.00 85.06 89 SER A N 1
ATOM 674 C CA . SER A 1 89 ? 7.518 5.846 -19.861 1.00 85.06 89 SER A CA 1
ATOM 675 C C . SER A 1 89 ? 8.276 5.177 -18.714 1.00 85.06 89 SER A C 1
ATOM 677 O O . SER A 1 89 ? 7.690 4.978 -17.653 1.00 85.06 89 SER A O 1
ATOM 679 N N . VAL A 1 90 ? 9.581 4.933 -18.871 1.00 85.81 90 VAL A N 1
ATOM 680 C CA . VAL A 1 90 ? 10.448 4.363 -17.826 1.00 85.81 90 VAL A CA 1
ATOM 681 C C . VAL A 1 90 ? 10.537 5.316 -16.633 1.00 85.81 90 VAL A C 1
ATOM 683 O O . VAL A 1 90 ? 10.407 4.887 -15.488 1.00 85.81 90 VAL A O 1
ATOM 686 N N . VAL A 1 91 ? 10.636 6.625 -16.887 1.00 87.62 91 VAL A N 1
ATOM 687 C CA . VAL A 1 91 ? 10.610 7.660 -15.836 1.00 87.62 91 VAL A CA 1
ATOM 688 C C . VAL A 1 91 ? 9.263 7.675 -15.093 1.00 87.62 91 VAL A C 1
ATOM 690 O O . VAL A 1 91 ? 9.217 7.781 -13.863 1.00 87.62 91 VAL A O 1
ATOM 693 N N . ARG A 1 92 ? 8.139 7.520 -15.811 1.00 89.81 92 ARG A N 1
ATOM 694 C CA . ARG A 1 92 ? 6.809 7.401 -15.185 1.00 89.81 92 ARG A CA 1
ATOM 695 C C . ARG A 1 92 ? 6.694 6.134 -14.341 1.00 89.81 92 ARG A C 1
ATOM 697 O O . ARG A 1 92 ? 6.265 6.224 -13.196 1.00 89.81 92 ARG A O 1
ATOM 704 N N . ALA A 1 93 ? 7.113 4.983 -14.859 1.00 90.94 93 ALA A N 1
ATOM 705 C CA . ALA A 1 93 ? 7.099 3.728 -14.112 1.00 90.94 93 ALA A CA 1
ATOM 706 C C . ALA A 1 93 ? 7.944 3.831 -12.836 1.00 90.94 93 ALA A C 1
ATOM 708 O O . ALA A 1 93 ? 7.468 3.505 -11.751 1.00 90.94 93 ALA A O 1
ATOM 709 N N . GLN A 1 94 ? 9.157 4.380 -12.941 1.00 91.81 94 GLN A N 1
ATOM 710 C CA . GLN A 1 94 ? 10.041 4.599 -11.802 1.00 91.81 94 GLN A CA 1
ATOM 711 C C . GLN A 1 94 ? 9.396 5.497 -10.736 1.00 91.81 94 GLN A C 1
ATOM 713 O O . GLN A 1 94 ? 9.419 5.154 -9.554 1.00 91.81 94 GLN A O 1
ATOM 718 N N . SER A 1 95 ? 8.792 6.624 -11.125 1.00 92.06 95 SER A N 1
ATOM 719 C CA . SER A 1 95 ? 8.151 7.525 -10.155 1.00 92.06 95 SER A CA 1
ATOM 720 C C . SER A 1 95 ? 6.950 6.878 -9.451 1.00 92.06 95 SER A C 1
ATOM 722 O O . SER A 1 95 ? 6.800 7.034 -8.238 1.00 92.06 95 SER A O 1
ATOM 724 N N . ILE A 1 96 ? 6.150 6.079 -10.165 1.00 94.25 96 ILE A N 1
ATOM 725 C CA . ILE A 1 96 ? 5.045 5.299 -9.585 1.00 94.25 96 ILE A CA 1
ATOM 726 C C . ILE A 1 96 ? 5.572 4.234 -8.608 1.00 94.25 96 ILE A C 1
ATOM 728 O O . ILE A 1 96 ? 5.025 4.077 -7.514 1.00 94.25 96 ILE A O 1
ATOM 732 N N . LEU A 1 97 ? 6.659 3.536 -8.955 1.00 94.25 97 LEU A N 1
ATOM 733 C CA . LEU A 1 97 ? 7.288 2.547 -8.075 1.00 94.25 97 LEU A CA 1
ATOM 734 C C . LEU A 1 97 ? 7.850 3.198 -6.803 1.00 94.25 97 LEU A C 1
ATOM 736 O O . LEU A 1 97 ? 7.593 2.703 -5.705 1.00 94.25 97 LEU A O 1
ATOM 740 N N . PHE A 1 98 ? 8.525 4.347 -6.904 1.00 93.38 98 PHE A N 1
ATOM 741 C CA . PHE A 1 98 ? 8.966 5.097 -5.722 1.00 93.38 98 PHE A CA 1
ATOM 742 C C . PHE A 1 98 ? 7.795 5.562 -4.853 1.00 93.38 98 PHE A C 1
ATOM 744 O O . PHE A 1 98 ? 7.875 5.467 -3.629 1.00 93.38 98 PHE A O 1
ATOM 751 N N . ALA A 1 99 ? 6.694 6.014 -5.460 1.00 94.94 99 ALA A N 1
ATOM 752 C CA . ALA A 1 99 ? 5.488 6.372 -4.721 1.00 94.94 99 ALA A CA 1
ATOM 753 C C . ALA A 1 99 ? 4.900 5.163 -3.969 1.00 94.94 99 ALA A C 1
ATOM 755 O O . ALA A 1 99 ? 4.513 5.298 -2.807 1.00 94.94 99 ALA A O 1
ATOM 756 N N . SER A 1 100 ? 4.897 3.971 -4.580 1.00 96.56 100 SER A N 1
ATOM 757 C CA . SER A 1 100 ? 4.452 2.734 -3.919 1.00 96.56 100 SER A CA 1
ATOM 758 C C . SER A 1 100 ? 5.338 2.332 -2.729 1.00 96.56 100 SER A C 1
ATOM 760 O O . SER A 1 100 ? 4.830 1.972 -1.662 1.00 96.56 100 SER A O 1
ATOM 762 N N . LEU A 1 101 ? 6.661 2.475 -2.868 1.00 95.50 101 LEU A N 1
ATOM 763 C CA . LEU A 1 101 ? 7.621 2.236 -1.792 1.00 95.50 101 LEU A CA 1
ATOM 764 C C . LEU A 1 101 ? 7.410 3.234 -0.646 1.00 95.50 101 LEU A C 1
ATOM 766 O O . LEU A 1 101 ? 7.286 2.831 0.509 1.00 95.50 101 LEU A O 1
ATOM 770 N N . ALA A 1 102 ? 7.313 4.528 -0.960 1.00 95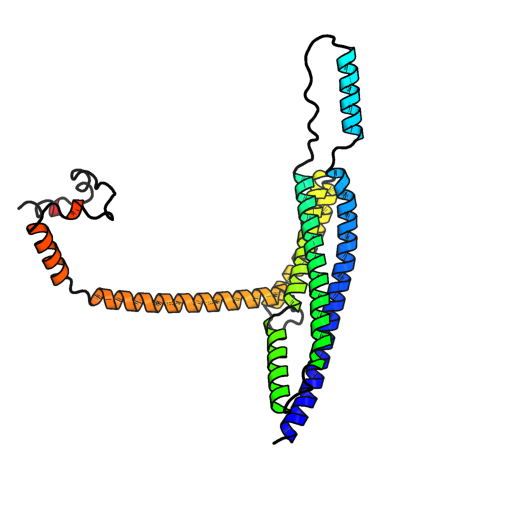.31 102 ALA A N 1
ATOM 771 C CA . ALA A 1 102 ? 7.100 5.582 0.028 1.00 95.31 102 ALA A CA 1
ATOM 772 C C . ALA A 1 102 ? 5.786 5.390 0.801 1.00 95.31 102 ALA A C 1
ATOM 774 O O . ALA A 1 102 ? 5.772 5.503 2.027 1.00 95.31 102 ALA A O 1
ATOM 775 N N . ALA A 1 103 ? 4.699 5.037 0.106 1.00 94.62 103 ALA A N 1
ATOM 776 C CA . ALA A 1 103 ? 3.421 4.721 0.738 1.00 94.62 103 ALA A CA 1
ATOM 777 C C . ALA A 1 103 ? 3.556 3.551 1.726 1.00 94.62 103 ALA A C 1
ATOM 779 O O . ALA A 1 103 ? 3.062 3.634 2.848 1.00 94.62 103 ALA A O 1
ATOM 780 N N . THR A 1 104 ? 4.290 2.500 1.358 1.00 96.00 104 THR A N 1
ATOM 781 C CA . THR A 1 104 ? 4.515 1.338 2.233 1.00 96.00 104 THR A CA 1
ATOM 782 C C . THR A 1 104 ? 5.384 1.666 3.442 1.00 96.00 104 THR A C 1
ATOM 784 O O . THR A 1 104 ? 5.090 1.231 4.555 1.00 96.00 104 THR A O 1
ATOM 787 N N . LEU A 1 105 ? 6.426 2.479 3.271 1.00 95.00 105 LEU A N 1
ATOM 788 C CA . LEU A 1 105 ? 7.219 2.963 4.401 1.00 95.00 105 LEU A CA 1
ATOM 789 C C . LEU A 1 105 ? 6.372 3.815 5.351 1.00 95.00 105 LEU A C 1
ATOM 791 O O . LEU A 1 105 ? 6.522 3.715 6.568 1.00 95.00 105 LEU A O 1
ATOM 795 N N . PHE A 1 106 ? 5.431 4.597 4.819 1.00 94.31 106 PHE A N 1
ATOM 796 C CA . PHE A 1 106 ? 4.482 5.338 5.643 1.00 94.31 106 PHE A CA 1
ATOM 797 C C . PHE A 1 106 ? 3.518 4.405 6.394 1.00 94.31 106 PHE A C 1
ATOM 799 O O . PHE A 1 106 ? 3.266 4.629 7.576 1.00 94.31 106 PHE A O 1
ATOM 806 N N . VAL A 1 107 ? 3.049 3.314 5.773 1.00 94.44 107 VAL A N 1
ATOM 807 C CA . VAL A 1 107 ? 2.290 2.244 6.456 1.00 94.44 107 VAL A CA 1
ATOM 808 C C . VAL A 1 107 ? 3.103 1.646 7.606 1.00 94.44 107 VAL A C 1
ATOM 810 O O . VAL A 1 107 ? 2.576 1.508 8.712 1.00 94.44 107 VAL A O 1
ATOM 813 N N . ALA A 1 108 ? 4.381 1.324 7.384 1.00 95.06 108 ALA A N 1
ATOM 814 C CA . ALA A 1 108 ? 5.263 0.798 8.426 1.00 95.06 108 ALA A CA 1
ATOM 815 C C . ALA A 1 108 ? 5.423 1.797 9.584 1.00 95.06 108 ALA A C 1
ATOM 817 O O . ALA A 1 108 ? 5.248 1.437 10.748 1.00 95.06 108 ALA A O 1
ATOM 818 N N . PHE A 1 109 ? 5.675 3.068 9.267 1.00 93.19 109 PHE A N 1
ATOM 819 C CA . PHE A 1 109 ? 5.791 4.143 10.251 1.00 93.19 109 PHE A CA 1
ATOM 820 C C . PHE A 1 109 ? 4.512 4.313 11.083 1.00 93.19 109 PHE A C 1
ATOM 822 O O . PHE A 1 109 ? 4.568 4.323 12.314 1.00 93.19 109 PHE A O 1
ATOM 829 N N . LEU A 1 110 ? 3.348 4.375 10.430 1.00 90.81 110 LEU A N 1
ATOM 830 C CA . LEU A 1 110 ? 2.052 4.458 11.104 1.00 90.81 110 LEU A CA 1
ATOM 831 C C . LEU A 1 110 ? 1.765 3.220 11.960 1.00 90.81 110 LEU A C 1
ATOM 833 O O . LEU A 1 110 ? 1.198 3.354 13.043 1.00 90.81 110 LEU A O 1
ATOM 837 N N . SER A 1 111 ? 2.177 2.032 11.510 1.00 91.88 111 SER A N 1
ATOM 838 C CA . SER A 1 111 ? 2.001 0.788 12.266 1.00 91.88 111 SER A CA 1
ATOM 839 C C . SER A 1 111 ? 2.816 0.799 13.559 1.00 91.88 111 SER A C 1
ATOM 841 O O . SER A 1 111 ? 2.294 0.476 14.627 1.00 91.88 111 SER A O 1
ATOM 843 N N . VAL A 1 112 ? 4.067 1.265 13.493 1.00 92.06 112 VAL A N 1
ATOM 844 C CA . VAL A 1 112 ? 4.928 1.435 14.673 1.00 92.06 112 VAL A CA 1
ATOM 845 C C . VAL A 1 112 ? 4.364 2.490 15.625 1.00 92.06 112 VAL A C 1
ATOM 847 O O . VAL A 1 112 ? 4.276 2.226 16.824 1.00 92.06 112 VAL A O 1
ATOM 850 N N . LEU A 1 113 ? 3.935 3.654 15.122 1.00 89.31 113 LEU A N 1
ATOM 851 C CA . LEU A 1 113 ? 3.302 4.686 15.952 1.00 89.31 113 LEU A CA 1
ATOM 852 C C . LEU A 1 113 ? 2.028 4.171 16.627 1.00 89.31 113 LEU A C 1
ATOM 854 O O . LEU A 1 113 ? 1.856 4.347 17.832 1.00 89.31 113 LEU A O 1
ATOM 858 N N . GLY A 1 114 ? 1.165 3.481 15.877 1.00 86.62 114 GLY A N 1
ATOM 859 C CA . GLY A 1 114 ? -0.043 2.861 16.413 1.00 86.62 114 GLY A CA 1
ATOM 860 C C . GLY A 1 114 ? 0.279 1.875 17.535 1.00 86.62 114 GLY A C 1
ATOM 861 O O . GLY A 1 114 ? -0.347 1.918 18.596 1.00 86.62 114 GLY A O 1
ATOM 862 N N . LYS A 1 115 ? 1.318 1.050 17.357 1.00 85.75 115 LYS A N 1
ATOM 863 C CA . LYS A 1 115 ? 1.766 0.099 18.380 1.00 85.75 115 LYS A CA 1
ATOM 864 C C . LYS A 1 115 ? 2.301 0.814 19.616 1.00 85.75 115 LYS A C 1
ATOM 866 O O . LYS A 1 115 ? 1.957 0.446 20.738 1.00 85.75 115 LYS A O 1
ATOM 871 N N . GLN A 1 116 ? 3.095 1.867 19.435 1.00 86.00 116 GLN A N 1
ATOM 872 C CA . GLN A 1 116 ? 3.587 2.685 20.544 1.00 86.00 116 GLN A CA 1
ATOM 873 C C . GLN A 1 116 ? 2.436 3.318 21.333 1.00 86.00 116 GLN A C 1
ATOM 875 O O . GLN A 1 116 ? 2.476 3.307 22.563 1.00 86.00 116 GLN A O 1
ATOM 880 N N . TRP A 1 117 ? 1.400 3.818 20.658 1.00 83.38 117 TRP A N 1
ATOM 881 C CA . TRP A 1 117 ? 0.223 4.393 21.312 1.00 83.38 117 TRP A CA 1
ATOM 882 C C . TRP A 1 117 ? -0.561 3.353 22.113 1.00 83.38 117 TRP A C 1
ATOM 884 O O . TRP A 1 117 ? -0.914 3.620 23.262 1.00 83.38 117 TRP A O 1
ATOM 894 N N . ILE A 1 118 ? -0.766 2.153 21.558 1.00 79.19 118 ILE A N 1
ATOM 895 C CA . ILE A 1 118 ? -1.426 1.037 22.255 1.00 79.19 118 ILE A CA 1
ATOM 896 C C . ILE A 1 118 ? -0.634 0.626 23.502 1.00 79.19 118 ILE A C 1
ATOM 898 O O . ILE A 1 118 ? -1.208 0.484 24.578 1.00 79.19 118 ILE A O 1
ATOM 902 N N . LEU A 1 119 ? 0.692 0.505 23.398 1.00 77.00 119 LEU A N 1
ATOM 903 C CA . LEU A 1 119 ? 1.552 0.124 24.525 1.00 77.00 119 LEU A CA 1
ATOM 904 C C . LEU A 1 119 ? 1.595 1.184 25.640 1.00 77.00 119 LEU A C 1
ATOM 906 O O . LEU A 1 119 ? 1.797 0.843 26.806 1.00 77.00 119 LEU A O 1
ATOM 910 N N . HIS A 1 120 ? 1.401 2.464 25.309 1.00 72.12 120 HIS A N 1
ATOM 911 C CA . HIS A 1 120 ? 1.357 3.558 26.287 1.00 72.12 120 HIS A CA 1
ATOM 912 C C . HIS A 1 120 ? -0.041 3.806 26.873 1.00 72.12 120 HIS A C 1
ATOM 914 O O . HIS A 1 120 ? -0.157 4.479 27.902 1.00 72.12 120 HIS A O 1
ATOM 920 N N . TYR A 1 121 ? -1.090 3.232 26.278 1.00 66.62 121 TYR A N 1
ATOM 921 C CA . TYR A 1 121 ? -2.479 3.374 26.719 1.00 66.62 121 TYR A CA 1
ATOM 922 C C . TYR A 1 121 ? -2.713 3.009 28.205 1.00 66.62 121 TYR A C 1
ATOM 924 O O . TYR A 1 121 ? -3.350 3.800 28.904 1.00 66.62 121 TYR A O 1
ATOM 932 N N . PRO A 1 122 ? -2.154 1.910 28.764 1.00 63.44 122 PRO A N 1
ATOM 933 C CA . PRO A 1 122 ? -2.437 1.507 30.148 1.00 63.44 122 PRO A CA 1
ATOM 934 C C . PRO A 1 122 ? -1.809 2.413 31.220 1.00 63.44 122 PRO A C 1
ATOM 936 O O . PRO A 1 122 ? -2.219 2.373 32.378 1.00 63.44 122 PRO A O 1
ATOM 939 N N . ARG A 1 123 ? -0.791 3.216 30.872 1.00 56.25 123 ARG A N 1
ATOM 940 C CA . ARG A 1 123 ? 0.078 3.889 31.858 1.00 56.25 123 ARG A CA 1
ATOM 941 C C . ARG A 1 123 ? -0.439 5.236 32.369 1.00 56.25 123 ARG A C 1
ATOM 943 O O . ARG A 1 123 ? 0.103 5.739 33.344 1.00 56.25 123 ARG A O 1
ATOM 950 N N . THR A 1 124 ? -1.463 5.830 31.752 1.00 52.69 124 THR A N 1
ATOM 951 C CA . THR A 1 124 ? -1.879 7.214 32.075 1.00 52.69 124 THR A CA 1
ATOM 952 C C . THR A 1 124 ? -2.961 7.352 33.152 1.00 52.69 124 THR A C 1
ATOM 954 O O . THR A 1 124 ? -3.213 8.466 33.589 1.00 52.69 124 THR A O 1
ATOM 957 N N . SER A 1 125 ? -3.581 6.270 33.635 1.00 53.91 125 SER A N 1
ATOM 958 C CA . SER A 1 125 ? -4.726 6.354 34.567 1.00 53.91 125 SER A CA 1
ATOM 959 C C . SER A 1 125 ? -4.394 6.089 36.043 1.00 53.91 125 SER A C 1
ATOM 961 O O . SER A 1 125 ? -5.235 5.552 36.757 1.00 53.91 125 SER A O 1
ATOM 963 N N . THR A 1 126 ? -3.193 6.402 36.529 1.00 57.97 126 THR A N 1
ATOM 964 C CA . THR A 1 126 ? -2.839 6.149 37.943 1.00 57.97 126 THR A CA 1
ATOM 965 C C . THR A 1 126 ? -3.150 7.308 38.896 1.00 57.97 126 THR A C 1
ATOM 967 O O . THR A 1 126 ? -3.172 7.085 40.103 1.00 57.97 126 THR A O 1
ATOM 970 N N . LEU A 1 127 ? -3.450 8.518 38.404 1.00 57.88 127 LEU A N 1
ATOM 971 C CA . LEU A 1 127 ? -3.817 9.670 39.241 1.00 57.88 127 LEU A CA 1
ATOM 972 C C . LEU A 1 127 ? -5.295 10.054 39.041 1.00 57.88 127 LEU A C 1
ATOM 974 O O . LEU A 1 127 ? -5.654 10.575 37.992 1.00 57.88 127 LEU A O 1
ATOM 978 N N . GLY A 1 128 ? -6.155 9.821 40.043 1.00 67.81 128 GLY A N 1
ATOM 979 C CA . GLY A 1 128 ? -7.540 10.329 40.068 1.00 67.81 128 GLY A CA 1
ATOM 980 C C . GLY A 1 128 ? -8.570 9.392 40.714 1.00 67.81 128 GLY A C 1
ATOM 981 O O . GLY A 1 128 ? -8.264 8.243 41.025 1.00 67.81 128 GLY A O 1
ATOM 982 N N . SER A 1 129 ? -9.805 9.876 40.900 1.00 75.19 129 SER A N 1
ATOM 983 C CA . SER A 1 129 ? -10.960 9.073 41.343 1.00 75.19 129 SER A CA 1
ATOM 984 C C . SER A 1 129 ? -11.322 7.995 40.310 1.00 75.19 129 SER A C 1
ATOM 986 O O . SER A 1 129 ? -11.191 8.221 39.108 1.00 75.19 129 SER A O 1
ATOM 988 N N . VAL A 1 130 ? -11.839 6.841 40.754 1.00 69.69 130 VAL A N 1
ATOM 989 C CA . VAL A 1 130 ? -12.240 5.702 39.892 1.00 69.69 130 VAL A CA 1
ATOM 990 C C . VAL A 1 130 ? -13.206 6.129 38.775 1.00 69.69 130 VAL A C 1
ATOM 992 O O . VAL A 1 130 ? -13.148 5.620 37.658 1.00 69.69 130 VAL A O 1
ATOM 995 N N . ILE A 1 131 ? -14.070 7.107 39.059 1.00 71.62 131 ILE A N 1
ATOM 996 C CA . ILE A 1 131 ? -15.048 7.636 38.099 1.00 71.62 131 ILE A CA 1
ATOM 997 C C . ILE A 1 131 ? -14.360 8.475 37.012 1.00 71.62 131 ILE A C 1
ATOM 999 O O . ILE A 1 131 ? -14.691 8.343 35.834 1.00 71.62 131 ILE A O 1
ATOM 1003 N N . ASP A 1 132 ? -13.394 9.314 37.386 1.00 73.44 132 ASP A N 1
ATOM 1004 C CA . ASP A 1 132 ? -12.678 10.181 36.444 1.00 73.44 132 ASP A CA 1
ATOM 1005 C C . ASP A 1 132 ? -11.738 9.363 35.553 1.00 73.44 132 ASP A C 1
ATOM 1007 O O . ASP A 1 132 ? -11.704 9.566 34.339 1.00 73.44 132 ASP A O 1
ATOM 1011 N N . GLN A 1 133 ? -11.088 8.342 36.123 1.00 70.50 133 GLN A N 1
ATOM 1012 C CA . GLN A 1 133 ? -10.306 7.364 35.362 1.00 70.50 133 GLN A CA 1
ATOM 1013 C C . GLN A 1 133 ? -11.170 6.623 34.331 1.00 70.50 133 GLN A C 1
ATOM 1015 O O . GLN A 1 133 ? -10.756 6.455 33.184 1.00 70.50 133 GLN A O 1
ATOM 1020 N N . GLY A 1 134 ? -12.381 6.201 34.715 1.00 68.88 134 GLY A N 1
ATOM 1021 C CA . GLY A 1 134 ? -13.316 5.534 33.807 1.00 68.88 134 GLY A CA 1
ATOM 1022 C C . GLY A 1 134 ? -13.756 6.431 32.645 1.00 68.88 134 GLY A C 1
ATOM 1023 O O . GLY A 1 134 ? -13.773 5.989 31.496 1.00 68.88 134 GLY A O 1
ATOM 1024 N N . LYS A 1 135 ? -14.051 7.709 32.918 1.00 73.31 135 LYS A N 1
ATOM 1025 C CA . LYS A 1 135 ? -14.434 8.688 31.886 1.00 73.31 135 LYS A CA 1
ATOM 1026 C C . LYS A 1 135 ? -13.295 8.986 30.912 1.00 73.31 135 LYS A C 1
ATOM 1028 O O . LYS A 1 135 ? -13.528 9.028 29.706 1.00 73.31 135 LYS A O 1
ATOM 1033 N N . GLU A 1 136 ? -12.076 9.175 31.413 1.00 73.56 136 GLU A N 1
ATOM 1034 C CA . GLU A 1 136 ? -10.912 9.467 30.573 1.00 73.56 136 GLU A CA 1
ATOM 1035 C C . GLU A 1 136 ? -10.554 8.279 29.665 1.00 73.56 136 GLU A C 1
ATOM 1037 O O . GLU A 1 136 ? -10.296 8.467 28.474 1.00 73.56 136 GLU A O 1
ATOM 1042 N N . ARG A 1 137 ? -10.607 7.047 30.190 1.00 69.25 137 ARG A N 1
ATOM 1043 C CA . ARG A 1 137 ? -10.398 5.822 29.399 1.00 69.25 137 ARG A CA 1
ATOM 1044 C C . ARG A 1 137 ? -11.457 5.660 28.315 1.00 69.25 137 ARG A C 1
ATOM 1046 O O . ARG A 1 137 ? -11.105 5.492 27.152 1.00 69.25 137 ARG A O 1
ATOM 1053 N N . GLN A 1 138 ? -12.735 5.823 28.659 1.00 71.56 138 GLN A N 1
ATOM 1054 C CA . GLN A 1 138 ? -13.827 5.743 27.685 1.00 71.56 138 GLN A CA 1
ATOM 1055 C C . GLN A 1 138 ? -13.680 6.798 26.576 1.00 71.56 138 GLN A C 1
ATOM 1057 O O . GLN A 1 138 ? -13.916 6.501 25.406 1.00 71.56 138 GLN A O 1
ATOM 1062 N N . ALA A 1 139 ? -13.265 8.023 26.919 1.00 73.75 139 ALA A N 1
ATOM 1063 C CA . ALA A 1 139 ? -13.039 9.087 25.944 1.00 73.75 139 ALA A CA 1
ATOM 1064 C C . ALA A 1 139 ? -11.868 8.770 24.996 1.00 73.75 139 ALA A C 1
ATOM 1066 O O . ALA A 1 139 ? -11.984 8.980 23.786 1.00 73.75 139 ALA A O 1
ATOM 1067 N N . LYS A 1 140 ? -10.763 8.219 25.515 1.00 73.00 140 LYS A N 1
ATOM 1068 C CA . LYS A 1 140 ? -9.615 7.784 24.702 1.00 73.00 140 LYS A CA 1
ATOM 1069 C C . LYS A 1 140 ? -9.970 6.594 23.808 1.00 73.00 140 LYS A C 1
ATOM 1071 O O . LYS A 1 140 ? -9.651 6.630 22.622 1.00 73.00 140 LYS A O 1
ATOM 1076 N N . PHE A 1 141 ? -10.681 5.594 24.331 1.00 69.19 141 PHE A N 1
ATOM 1077 C CA . PHE A 1 141 ? -11.177 4.448 23.563 1.00 69.19 141 PHE A CA 1
ATOM 1078 C C . PHE A 1 141 ? -12.119 4.883 22.431 1.00 69.19 141 PHE A C 1
ATOM 1080 O O . PHE A 1 141 ? -11.926 4.509 21.271 1.00 69.19 141 PHE A O 1
ATOM 1087 N N . ALA A 1 142 ? -13.084 5.756 22.740 1.00 70.12 142 ALA A N 1
ATOM 1088 C CA . ALA A 1 142 ? -13.966 6.354 21.741 1.00 70.12 142 ALA A CA 1
ATOM 1089 C C . ALA A 1 142 ? -13.172 7.149 20.690 1.00 70.12 142 ALA A C 1
ATOM 1091 O O . ALA A 1 142 ? -13.519 7.133 19.509 1.00 70.12 142 ALA A O 1
ATOM 1092 N N . GLY A 1 143 ? -12.076 7.798 21.094 1.00 71.12 143 GLY A N 1
ATOM 1093 C CA . GLY A 1 143 ? -11.096 8.401 20.195 1.00 71.12 143 GLY A CA 1
ATOM 1094 C C . GLY A 1 143 ? -10.480 7.376 19.240 1.00 71.12 143 GLY A C 1
ATOM 1095 O O . GLY A 1 143 ? -10.632 7.507 18.030 1.00 71.12 143 GLY A O 1
ATOM 1096 N N . VAL A 1 144 ? -9.854 6.316 19.749 1.00 69.81 144 VAL A N 1
ATOM 1097 C CA . VAL A 1 144 ? -9.225 5.271 18.916 1.00 69.81 144 VAL A CA 1
ATOM 1098 C C . VAL A 1 144 ? -10.212 4.699 17.891 1.00 69.81 144 VAL A C 1
ATOM 1100 O O . VAL A 1 144 ? -9.897 4.611 16.701 1.00 69.81 144 VAL A O 1
ATOM 1103 N N . GLN A 1 145 ? -11.441 4.402 18.318 1.00 68.44 145 GLN A N 1
ATOM 1104 C CA . GLN A 1 145 ? -12.483 3.873 17.439 1.00 68.44 145 GLN A CA 1
ATOM 1105 C C . GLN A 1 145 ? -12.966 4.904 16.400 1.00 68.44 145 GLN A C 1
ATOM 1107 O O . GLN A 1 145 ? -13.245 4.555 15.252 1.00 68.44 145 GLN A O 1
ATOM 1112 N N . LYS A 1 146 ? -13.027 6.191 16.766 1.00 68.75 146 LYS A N 1
ATOM 1113 C CA . LYS A 1 146 ? -13.453 7.278 15.870 1.00 68.75 146 LYS A CA 1
ATOM 1114 C C . LYS A 1 146 ? -12.430 7.572 14.772 1.00 68.75 146 LYS A C 1
ATOM 1116 O O . LYS A 1 146 ? -12.828 7.793 13.623 1.00 68.75 146 LYS A O 1
ATOM 1121 N N . TRP A 1 147 ? -11.141 7.575 15.115 1.00 68.38 147 TRP A N 1
ATOM 1122 C CA . TRP A 1 147 ? -10.056 7.946 14.200 1.00 68.38 147 TRP A CA 1
ATOM 1123 C C . TRP A 1 147 ? -9.755 6.859 13.160 1.00 68.38 147 TRP A C 1
ATOM 1125 O O . TRP A 1 147 ? -9.316 7.185 12.062 1.00 68.38 147 TRP A O 1
ATOM 1135 N N . GLY A 1 148 ? -10.063 5.587 13.444 1.00 72.88 148 GLY A N 1
ATOM 1136 C CA . GLY A 1 148 ? -10.036 4.523 12.434 1.00 72.88 148 GLY A CA 1
ATOM 1137 C C . GLY A 1 148 ? -8.654 4.266 11.821 1.00 72.88 148 GLY A C 1
ATOM 1138 O O . GLY A 1 148 ? -8.566 3.889 10.656 1.00 72.88 148 GLY A O 1
ATOM 1139 N N . LEU A 1 149 ? -7.585 4.474 12.593 1.00 78.44 149 LEU A N 1
ATOM 1140 C CA . LEU A 1 149 ? -6.190 4.366 12.149 1.00 78.44 149 LEU A CA 1
ATOM 1141 C C . LEU A 1 149 ? -5.881 3.020 11.471 1.00 78.44 149 LEU A C 1
ATOM 1143 O O . LEU A 1 149 ? -5.232 3.000 10.430 1.00 78.44 149 LEU A O 1
ATOM 1147 N N . HIS A 1 150 ? -6.430 1.920 11.990 1.00 78.81 150 HIS A N 1
ATOM 1148 C CA . HIS A 1 150 ? -6.317 0.591 11.381 1.00 78.81 150 HIS A CA 1
ATOM 1149 C C . HIS A 1 150 ? -6.831 0.550 9.925 1.00 78.81 150 HIS A C 1
ATOM 1151 O O . HIS A 1 150 ? -6.184 -0.021 9.045 1.00 78.81 150 HIS A O 1
ATOM 1157 N N . TYR A 1 151 ? -7.959 1.211 9.641 1.00 79.88 151 TYR A N 1
ATOM 1158 C CA . TYR A 1 151 ? -8.513 1.281 8.287 1.00 79.88 151 TYR A CA 1
ATOM 1159 C C . TYR A 1 151 ? -7.612 2.091 7.357 1.00 79.88 151 TYR A C 1
ATOM 1161 O O . TYR A 1 151 ? -7.389 1.687 6.221 1.00 79.88 151 TYR A O 1
ATOM 1169 N N . ILE A 1 152 ? -7.068 3.212 7.839 1.00 84.38 152 ILE A N 1
ATOM 1170 C CA . ILE A 1 152 ? -6.178 4.074 7.050 1.00 84.38 152 ILE A CA 1
ATOM 1171 C C . ILE A 1 152 ? -4.906 3.313 6.665 1.00 84.38 152 ILE A C 1
ATOM 1173 O O . ILE A 1 152 ? -4.522 3.330 5.499 1.00 84.38 152 ILE A O 1
ATOM 1177 N N . ILE A 1 153 ? -4.290 2.611 7.621 1.00 88.94 153 ILE A N 1
ATOM 1178 C CA . ILE A 1 153 ? -3.093 1.786 7.394 1.00 88.94 153 ILE A CA 1
ATOM 1179 C C . ILE A 1 153 ? -3.378 0.711 6.343 1.00 88.94 153 ILE A C 1
ATOM 1181 O O . ILE A 1 153 ? -2.637 0.590 5.368 1.00 88.94 153 ILE A O 1
ATOM 1185 N N . SER A 1 154 ? -4.485 -0.017 6.500 1.00 88.00 154 SER A N 1
ATOM 1186 C CA . SER A 1 154 ? -4.869 -1.088 5.576 1.00 88.00 154 SER A CA 1
ATOM 1187 C C . SER A 1 154 ? -5.140 -0.569 4.160 1.00 88.00 154 SER A C 1
ATOM 1189 O O . SER A 1 154 ? -4.672 -1.152 3.185 1.00 88.00 154 SER A O 1
ATOM 1191 N N . LEU A 1 155 ? -5.859 0.550 4.024 1.00 88.38 155 LEU A N 1
ATOM 1192 C CA . LEU A 1 155 ? -6.147 1.166 2.724 1.00 88.38 155 LEU A CA 1
ATOM 1193 C C . LEU A 1 155 ? -4.893 1.701 2.046 1.00 88.38 155 LEU A C 1
ATOM 1195 O O . LEU A 1 155 ? -4.745 1.571 0.833 1.00 88.38 155 LEU A O 1
ATOM 1199 N N . LEU A 1 156 ? -3.988 2.302 2.814 1.00 90.06 156 LEU A N 1
ATOM 1200 C CA . LEU A 1 156 ? -2.745 2.825 2.271 1.00 90.06 156 LEU A CA 1
ATOM 1201 C C . LEU A 1 156 ? -1.831 1.694 1.783 1.00 90.06 156 LEU A C 1
ATOM 1203 O O . LEU A 1 156 ? -1.201 1.838 0.739 1.00 90.06 156 LEU A O 1
ATOM 1207 N N . LEU A 1 157 ? -1.817 0.552 2.479 1.00 92.00 157 LEU A N 1
ATOM 1208 C CA . LEU A 1 157 ? -1.098 -0.643 2.038 1.00 92.00 157 LEU A CA 1
ATOM 1209 C C . LEU A 1 157 ? -1.694 -1.216 0.743 1.00 92.00 157 LEU A C 1
ATOM 1211 O O . LEU A 1 157 ? -0.956 -1.555 -0.178 1.00 92.00 157 LEU A O 1
ATOM 1215 N N . GLN A 1 158 ? -3.025 -1.263 0.632 1.00 90.88 158 GLN A N 1
ATOM 1216 C CA . GLN A 1 158 ? -3.703 -1.657 -0.610 1.00 90.88 158 GLN A CA 1
ATOM 1217 C C . GLN A 1 158 ? -3.391 -0.698 -1.764 1.00 90.88 158 GLN A C 1
ATOM 1219 O O . GLN A 1 158 ? -3.121 -1.138 -2.881 1.00 90.88 158 GLN A O 1
ATOM 1224 N N . LEU A 1 159 ? -3.394 0.610 -1.494 1.00 92.25 159 LEU A N 1
ATOM 1225 C CA . LEU A 1 159 ? -3.037 1.634 -2.470 1.00 92.25 159 LEU A CA 1
ATOM 1226 C C . LEU A 1 159 ? -1.585 1.467 -2.930 1.00 92.25 159 LEU A C 1
ATOM 1228 O O . LEU A 1 159 ? -1.323 1.522 -4.128 1.00 92.25 159 LEU A O 1
ATOM 1232 N N . ALA A 1 160 ? -0.654 1.203 -2.011 1.00 94.94 160 ALA A N 1
ATOM 1233 C CA . ALA A 1 160 ? 0.736 0.923 -2.351 1.00 94.94 160 ALA A CA 1
ATOM 1234 C C . ALA A 1 160 ? 0.864 -0.301 -3.273 1.00 94.94 160 ALA A C 1
ATOM 1236 O O . ALA A 1 160 ? 1.557 -0.229 -4.287 1.00 94.94 160 ALA A O 1
ATOM 1237 N N . LEU A 1 161 ? 0.133 -1.384 -2.983 1.00 93.19 161 LEU A N 1
ATOM 1238 C CA . LEU A 1 161 ? 0.101 -2.593 -3.812 1.00 93.19 161 LEU A CA 1
ATOM 1239 C C . LEU A 1 161 ? -0.418 -2.310 -5.233 1.00 93.19 161 LEU A C 1
ATOM 1241 O O . LEU A 1 161 ? 0.129 -2.802 -6.223 1.00 93.19 161 LEU A O 1
ATOM 1245 N N . LEU A 1 162 ? -1.464 -1.487 -5.332 1.00 93.81 162 LEU A N 1
ATOM 1246 C CA . LEU A 1 162 ? -2.054 -1.072 -6.600 1.00 93.81 162 LEU A CA 1
ATOM 1247 C C . LEU A 1 162 ? -1.076 -0.209 -7.403 1.00 93.81 162 LEU A C 1
ATOM 1249 O O . LEU A 1 162 ? -0.844 -0.495 -8.577 1.00 93.81 162 LEU A O 1
ATOM 1253 N N . LEU A 1 163 ? -0.460 0.802 -6.778 1.00 94.62 163 LEU A N 1
ATOM 1254 C CA . LEU A 1 163 ? 0.541 1.649 -7.433 1.00 94.62 163 LEU A CA 1
ATOM 1255 C C . LEU A 1 163 ? 1.715 0.816 -7.946 1.00 94.62 163 LEU A C 1
ATOM 1257 O O . LEU A 1 163 ? 2.131 0.993 -9.085 1.00 94.62 163 LEU A O 1
ATOM 1261 N N . PHE A 1 164 ? 2.219 -0.120 -7.147 1.00 95.38 164 PHE A N 1
ATOM 1262 C CA . PHE A 1 164 ? 3.315 -0.994 -7.555 1.00 95.38 164 PHE A CA 1
ATOM 1263 C C . PHE A 1 164 ? 2.954 -1.869 -8.753 1.00 95.38 164 PHE A C 1
ATOM 1265 O O . PHE A 1 164 ? 3.729 -1.961 -9.702 1.00 95.38 164 PHE A O 1
ATOM 1272 N N . THR A 1 165 ? 1.750 -2.448 -8.751 1.00 93.31 165 THR A N 1
ATOM 1273 C CA . THR A 1 165 ? 1.260 -3.253 -9.877 1.00 93.31 165 THR A CA 1
ATOM 1274 C C . THR A 1 165 ? 1.175 -2.413 -11.153 1.00 93.31 165 THR A C 1
ATOM 1276 O O . THR A 1 165 ? 1.653 -2.845 -12.199 1.00 93.31 165 THR A O 1
ATOM 1279 N N . ILE A 1 166 ? 0.650 -1.184 -11.068 1.00 94.75 166 ILE A N 1
ATOM 1280 C CA . ILE A 1 166 ? 0.626 -0.245 -12.201 1.00 94.75 166 ILE A CA 1
ATOM 1281 C C . ILE A 1 166 ? 2.049 0.087 -12.660 1.00 94.75 166 ILE A C 1
ATOM 1283 O O . ILE A 1 166 ? 2.328 0.045 -13.855 1.00 94.75 166 ILE A O 1
ATOM 1287 N N . GLY A 1 167 ? 2.954 0.394 -11.728 1.00 92.38 167 GLY A N 1
ATOM 1288 C CA . GLY A 1 167 ? 4.345 0.724 -12.033 1.00 92.38 167 GLY A CA 1
ATOM 1289 C C . GLY A 1 167 ? 5.062 -0.401 -12.780 1.00 92.38 167 GLY A C 1
ATOM 1290 O O . GLY A 1 167 ? 5.717 -0.137 -13.786 1.00 92.38 167 GLY A O 1
ATOM 1291 N N . ILE A 1 168 ? 4.877 -1.653 -12.346 1.00 92.38 168 ILE A N 1
ATOM 1292 C CA . ILE A 1 168 ? 5.427 -2.829 -13.033 1.00 92.38 168 ILE A CA 1
ATOM 1293 C C . ILE A 1 168 ? 4.806 -3.000 -14.415 1.00 92.38 168 ILE A C 1
ATOM 1295 O O . ILE A 1 168 ? 5.544 -3.190 -15.372 1.00 92.38 168 ILE A O 1
ATOM 1299 N N . VAL A 1 169 ? 3.481 -2.913 -14.553 1.00 93.88 169 VAL A N 1
ATOM 1300 C CA . VAL A 1 169 ? 2.824 -3.077 -15.861 1.00 93.88 169 VAL A CA 1
ATOM 1301 C C . VAL A 1 169 ? 3.316 -2.028 -16.859 1.00 93.88 169 VAL A C 1
ATOM 1303 O O . VAL A 1 169 ? 3.644 -2.382 -17.986 1.00 93.88 169 VAL A O 1
ATOM 1306 N N . VAL A 1 170 ? 3.430 -0.760 -16.445 1.00 92.19 170 VAL A N 1
ATOM 1307 C CA . VAL A 1 170 ? 3.953 0.315 -17.306 1.00 92.19 170 VAL A CA 1
ATOM 1308 C C . VAL A 1 170 ? 5.406 0.050 -17.699 1.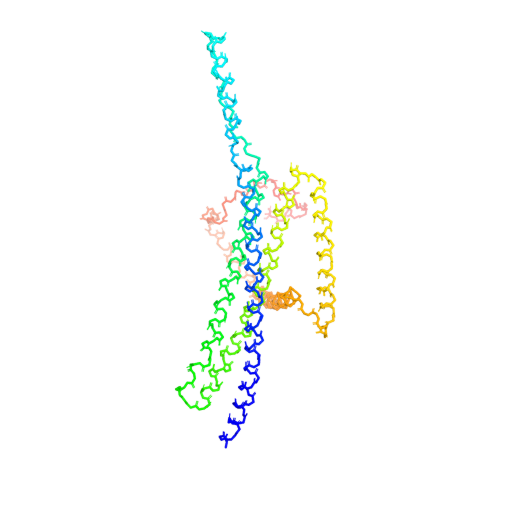00 92.19 170 VAL A C 1
ATOM 1310 O O . VAL A 1 170 ? 5.771 0.299 -18.841 1.00 92.19 170 VAL A O 1
ATOM 1313 N N . TYR A 1 171 ? 6.230 -0.468 -16.783 1.00 90.31 171 TYR A N 1
ATOM 1314 C CA . TYR A 1 171 ? 7.616 -0.817 -17.093 1.00 90.31 171 TYR A CA 1
ATOM 1315 C C . TYR A 1 171 ? 7.723 -2.003 -18.063 1.00 90.31 171 TYR A C 1
ATOM 1317 O O . TYR A 1 171 ? 8.473 -1.939 -19.035 1.00 90.31 171 TYR A O 1
ATOM 1325 N N . LEU A 1 172 ? 6.961 -3.074 -17.822 1.00 91.06 172 LEU A N 1
ATOM 1326 C CA . LEU A 1 172 ? 6.978 -4.275 -18.657 1.00 91.06 172 LEU A CA 1
ATOM 1327 C C . LEU A 1 172 ? 6.403 -4.014 -20.046 1.00 91.06 172 LEU A C 1
ATOM 1329 O O . LEU A 1 172 ? 6.857 -4.639 -20.991 1.00 91.06 172 LEU A O 1
ATOM 1333 N N . TRP A 1 173 ? 5.455 -3.088 -20.188 1.00 90.00 173 TRP A N 1
ATOM 1334 C CA . TRP A 1 173 ? 4.837 -2.786 -21.479 1.00 90.00 173 TRP A CA 1
ATOM 1335 C C . TRP A 1 173 ? 5.858 -2.414 -22.562 1.00 90.00 173 TRP A C 1
ATOM 1337 O O . TRP A 1 173 ? 5.716 -2.840 -23.706 1.00 90.00 173 TRP A O 1
ATOM 1347 N N . ASP A 1 174 ? 6.895 -1.658 -22.195 1.00 85.00 174 ASP A N 1
ATOM 1348 C CA . ASP A 1 174 ? 7.949 -1.254 -23.131 1.00 85.00 174 ASP A CA 1
ATOM 1349 C C . ASP A 1 174 ? 9.114 -2.250 -23.197 1.00 85.00 174 ASP A C 1
ATOM 1351 O O . ASP A 1 174 ? 9.858 -2.252 -24.176 1.00 85.00 174 ASP A O 1
ATOM 1355 N N . LEU A 1 175 ? 9.298 -3.072 -22.157 1.00 86.62 175 LEU A N 1
ATOM 1356 C CA . LEU A 1 175 ? 10.392 -4.042 -22.076 1.00 86.62 175 LEU A CA 1
ATOM 1357 C C . LEU A 1 175 ? 10.040 -5.369 -22.764 1.00 86.62 175 LEU A C 1
ATOM 1359 O O . LEU A 1 175 ? 10.806 -5.860 -23.587 1.00 86.62 175 LEU A O 1
ATOM 1363 N N . ASP A 1 176 ? 8.898 -5.951 -22.401 1.00 90.06 176 ASP A N 1
ATOM 1364 C CA . ASP A 1 176 ? 8.372 -7.201 -22.943 1.00 90.06 176 ASP A CA 1
ATOM 1365 C C . ASP A 1 176 ? 6.841 -7.244 -22.812 1.00 90.06 176 ASP A C 1
ATOM 1367 O O . ASP A 1 176 ? 6.271 -7.459 -21.734 1.00 90.06 176 ASP A O 1
ATOM 1371 N N . PHE A 1 177 ? 6.170 -7.088 -23.954 1.00 92.19 177 PHE A N 1
ATOM 1372 C CA . PHE A 1 177 ? 4.714 -7.095 -24.044 1.00 92.19 177 PHE A CA 1
ATOM 1373 C C . PHE A 1 177 ? 4.097 -8.411 -23.545 1.00 92.19 177 PHE A C 1
ATOM 1375 O O . PHE A 1 177 ? 3.043 -8.388 -22.907 1.00 92.19 177 PHE A O 1
ATOM 1382 N N . SER A 1 178 ? 4.760 -9.554 -23.769 1.00 93.38 178 SER A N 1
ATOM 1383 C CA . SER A 1 178 ? 4.239 -10.852 -23.326 1.00 93.38 178 SER A CA 1
ATOM 1384 C C . SER A 1 178 ? 4.206 -10.944 -21.801 1.00 93.38 178 SER A C 1
ATOM 1386 O O . SER A 1 178 ? 3.225 -11.421 -21.229 1.00 93.38 178 SER A O 1
ATOM 1388 N N . ALA A 1 179 ? 5.251 -10.458 -21.128 1.00 92.62 179 ALA A N 1
ATOM 1389 C CA . ALA A 1 179 ? 5.292 -10.405 -19.672 1.00 92.62 179 ALA A CA 1
ATOM 1390 C C . ALA A 1 179 ? 4.259 -9.411 -19.109 1.00 92.62 179 ALA A C 1
ATOM 1392 O O . ALA A 1 179 ? 3.627 -9.688 -18.084 1.00 92.62 179 ALA A O 1
ATOM 1393 N N . ALA A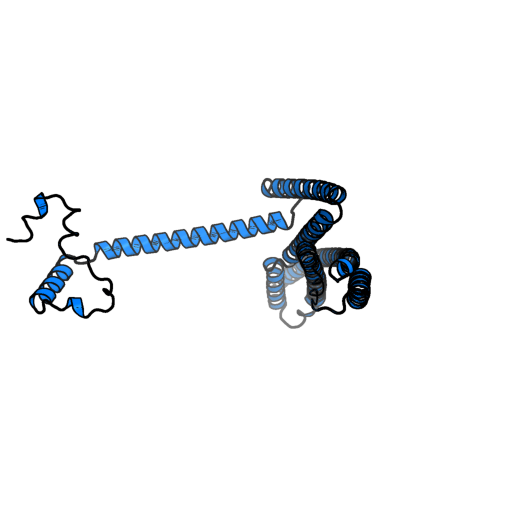 1 180 ? 4.056 -8.272 -19.782 1.00 92.94 180 ALA A N 1
ATOM 1394 C CA . ALA A 1 180 ? 3.058 -7.278 -19.390 1.00 92.94 180 ALA A CA 1
ATOM 1395 C C . ALA A 1 180 ? 1.636 -7.860 -19.407 1.00 92.94 180 ALA A C 1
ATOM 1397 O O . ALA A 1 180 ? 0.883 -7.667 -18.452 1.00 92.94 180 ALA A O 1
ATOM 1398 N N . GLU A 1 181 ? 1.285 -8.619 -20.448 1.00 93.19 181 GLU A N 1
ATOM 1399 C CA . GLU A 1 181 ? -0.028 -9.257 -20.578 1.00 93.19 181 GLU A CA 1
ATOM 1400 C C . GLU A 1 181 ? -0.303 -10.246 -19.436 1.00 93.19 181 GLU A C 1
ATOM 1402 O O . GLU A 1 181 ? -1.363 -10.193 -18.806 1.00 93.19 181 GLU A O 1
ATOM 1407 N N . VAL A 1 182 ? 0.677 -11.093 -19.098 1.00 95.62 182 VAL A N 1
ATOM 1408 C CA . VAL A 1 182 ? 0.564 -12.042 -17.978 1.00 95.62 182 VAL A CA 1
ATOM 1409 C C . VAL A 1 182 ? 0.344 -11.305 -16.654 1.00 95.62 182 VAL A C 1
ATOM 1411 O O . VAL A 1 182 ? -0.539 -11.674 -15.875 1.00 95.62 182 VAL A O 1
ATOM 1414 N N . MET A 1 183 ? 1.098 -10.231 -16.407 1.00 93.19 183 MET A N 1
ATOM 1415 C CA . MET A 1 183 ? 0.936 -9.417 -15.199 1.00 93.19 183 MET A CA 1
ATOM 1416 C C . MET A 1 183 ? -0.437 -8.743 -15.129 1.00 93.19 183 MET A C 1
ATOM 1418 O O . MET A 1 183 ? -1.053 -8.728 -14.061 1.00 93.19 183 M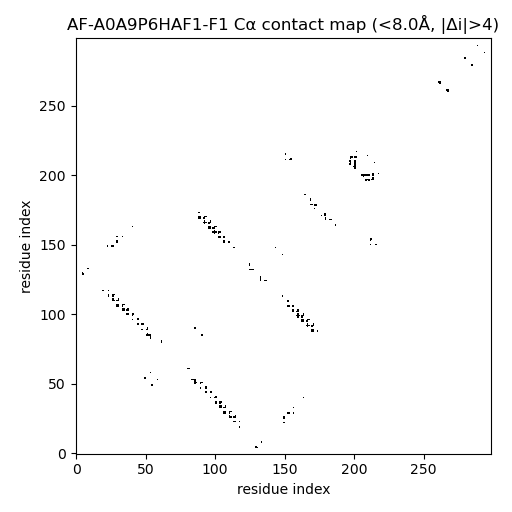ET A O 1
ATOM 1422 N N . ILE A 1 184 ? -0.948 -8.233 -16.253 1.00 94.62 184 ILE A N 1
ATOM 1423 C CA . ILE A 1 184 ? -2.293 -7.650 -16.338 1.00 94.62 184 ILE A CA 1
ATOM 1424 C C . ILE A 1 184 ? -3.355 -8.716 -16.051 1.00 94.62 184 ILE A C 1
ATOM 1426 O O . ILE A 1 184 ? -4.253 -8.467 -15.250 1.00 94.62 184 ILE A O 1
ATOM 1430 N N . ALA A 1 185 ? -3.246 -9.911 -16.635 1.00 95.69 185 ALA A N 1
ATOM 1431 C CA . ALA A 1 185 ? -4.206 -10.993 -16.418 1.00 95.69 185 ALA A CA 1
ATOM 1432 C C . ALA A 1 185 ? -4.289 -11.402 -14.935 1.00 95.69 185 ALA A C 1
ATOM 1434 O O . ALA A 1 185 ? -5.387 -11.535 -14.378 1.00 95.69 185 ALA A O 1
ATOM 1435 N N . ILE A 1 186 ? -3.138 -11.534 -14.267 1.00 95.06 186 ILE A N 1
ATOM 1436 C CA . ILE A 1 186 ? -3.067 -11.830 -12.829 1.00 95.06 186 ILE A CA 1
ATOM 1437 C C . ILE A 1 186 ? -3.677 -10.682 -12.013 1.00 95.06 186 ILE A C 1
ATOM 1439 O O . ILE A 1 186 ? -4.509 -10.926 -11.133 1.00 95.06 186 ILE A O 1
ATOM 1443 N N . ALA A 1 187 ? -3.324 -9.431 -12.324 1.00 93.50 187 ALA A N 1
ATOM 1444 C CA . ALA A 1 187 ? -3.843 -8.253 -11.632 1.00 93.50 187 ALA A CA 1
ATOM 1445 C C . ALA A 1 187 ? -5.368 -8.117 -11.776 1.00 93.50 187 ALA A C 1
ATOM 1447 O O . ALA A 1 187 ? -6.065 -7.898 -10.784 1.00 93.50 187 ALA A O 1
ATOM 1448 N N . CYS A 1 188 ? -5.904 -8.304 -12.985 1.00 93.62 188 CYS A N 1
ATOM 1449 C CA . CYS A 1 188 ? -7.339 -8.279 -13.258 1.00 93.62 188 CYS A CA 1
ATOM 1450 C C . CYS A 1 188 ? -8.077 -9.385 -12.502 1.00 93.62 188 CYS A C 1
ATOM 1452 O O . CYS A 1 188 ? -9.127 -9.121 -11.918 1.00 93.62 188 CYS A O 1
ATOM 1454 N N . THR A 1 189 ? -7.518 -10.596 -12.458 1.00 94.12 189 THR A N 1
ATOM 1455 C CA . THR A 1 189 ? -8.109 -11.721 -11.719 1.00 94.12 189 THR A CA 1
ATOM 1456 C C . THR A 1 189 ? -8.166 -11.426 -10.218 1.00 94.12 189 THR A C 1
ATOM 1458 O O . THR A 1 189 ? -9.219 -11.573 -9.595 1.00 94.12 189 THR A O 1
ATOM 1461 N N . GLY A 1 190 ? -7.064 -10.941 -9.637 1.00 90.44 190 GLY A N 1
ATOM 1462 C CA . GLY A 1 190 ? -7.010 -10.560 -8.224 1.00 90.44 190 GLY A CA 1
ATOM 1463 C C . GLY A 1 190 ? -7.952 -9.403 -7.884 1.00 90.44 190 GLY A C 1
ATOM 1464 O O . GLY A 1 190 ? -8.675 -9.461 -6.888 1.00 90.44 190 GLY A O 1
ATOM 1465 N N . PHE A 1 191 ? -8.004 -8.375 -8.736 1.00 88.88 191 PHE A N 1
ATOM 1466 C CA . PHE A 1 191 ? -8.904 -7.239 -8.554 1.00 88.88 191 PHE A CA 1
ATOM 1467 C C . PHE A 1 191 ? -10.376 -7.646 -8.666 1.00 88.88 191 PHE A C 1
ATOM 1469 O O . PHE A 1 191 ? -11.183 -7.218 -7.845 1.00 88.88 191 PHE A O 1
ATOM 1476 N N . ALA A 1 192 ? -10.729 -8.505 -9.627 1.00 91.06 192 ALA A N 1
ATOM 1477 C CA . ALA A 1 192 ? -12.084 -9.030 -9.768 1.00 91.06 192 ALA A CA 1
ATOM 1478 C C . ALA A 1 192 ? -12.506 -9.821 -8.524 1.00 91.06 192 ALA A C 1
ATOM 1480 O O . ALA A 1 192 ? -13.578 -9.573 -7.974 1.00 91.06 192 ALA A O 1
ATOM 1481 N N . PHE A 1 193 ? -11.639 -10.706 -8.022 1.00 90.12 193 PHE A N 1
ATOM 1482 C CA . PHE A 1 193 ? -11.894 -11.451 -6.790 1.00 90.12 193 PHE A CA 1
ATOM 1483 C C . PHE A 1 193 ? -12.099 -10.518 -5.587 1.00 90.12 193 PHE A C 1
ATOM 1485 O O . PHE A 1 193 ? -13.075 -10.651 -4.844 1.00 90.12 193 PHE A O 1
ATOM 1492 N N . TYR A 1 194 ? -11.228 -9.518 -5.430 1.00 85.69 194 TYR A N 1
ATOM 1493 C CA . TYR A 1 194 ? -11.344 -8.518 -4.372 1.00 85.69 194 TYR A CA 1
ATOM 1494 C C . TYR A 1 194 ? -12.638 -7.696 -4.479 1.00 85.69 194 TYR A C 1
ATOM 1496 O O . TYR A 1 194 ? -13.330 -7.490 -3.479 1.00 85.69 194 TYR A O 1
ATOM 1504 N N . ALA A 1 195 ? -13.003 -7.269 -5.691 1.00 85.06 195 ALA A N 1
ATOM 1505 C CA . ALA A 1 195 ? -14.233 -6.536 -5.959 1.00 85.06 195 ALA A CA 1
ATOM 1506 C C . ALA A 1 195 ? -15.474 -7.383 -5.650 1.00 85.06 195 ALA A C 1
ATOM 1508 O O . ALA A 1 195 ? -16.400 -6.881 -5.017 1.00 85.06 195 ALA A O 1
ATOM 1509 N N . CYS A 1 196 ? -15.485 -8.670 -6.012 1.00 86.12 196 CYS A N 1
ATOM 1510 C CA . CYS A 1 196 ? -16.565 -9.590 -5.658 1.00 86.12 196 CYS A CA 1
ATOM 1511 C C . CYS A 1 196 ? -16.750 -9.683 -4.139 1.00 86.12 196 CYS A C 1
ATOM 1513 O O . CYS A 1 196 ? -17.872 -9.527 -3.658 1.00 86.12 196 CYS A O 1
ATOM 1515 N N . ILE A 1 197 ? -15.666 -9.862 -3.375 1.00 85.12 197 ILE A N 1
ATOM 1516 C CA . ILE A 1 197 ? -15.735 -9.893 -1.904 1.00 85.12 197 ILE A CA 1
ATOM 1517 C C . ILE A 1 197 ? -16.263 -8.563 -1.365 1.00 85.12 197 ILE A C 1
ATOM 1519 O O . ILE A 1 197 ? -17.159 -8.556 -0.521 1.00 85.12 197 ILE A O 1
ATOM 1523 N N . ALA A 1 198 ? -15.750 -7.436 -1.863 1.00 81.00 198 ALA A N 1
ATOM 1524 C CA . ALA A 1 198 ? -16.204 -6.118 -1.440 1.00 81.00 198 ALA A CA 1
ATOM 1525 C C . ALA A 1 198 ? -17.705 -5.923 -1.715 1.00 81.00 198 ALA A C 1
ATOM 1527 O O . ALA A 1 198 ? -18.429 -5.469 -0.833 1.00 81.00 198 ALA A O 1
ATOM 1528 N N . VAL A 1 199 ? -18.200 -6.322 -2.890 1.00 81.38 199 VAL A N 1
ATOM 1529 C CA . VAL A 1 199 ? -19.626 -6.250 -3.250 1.00 81.38 199 VAL A CA 1
ATOM 1530 C C . VAL A 1 199 ? -20.470 -7.133 -2.332 1.00 81.38 199 VAL A C 1
ATOM 1532 O O . VAL A 1 199 ? -21.453 -6.648 -1.772 1.00 81.38 199 VAL A O 1
ATOM 1535 N N . VAL A 1 200 ? -20.067 -8.387 -2.102 1.00 82.62 200 VAL A N 1
ATOM 1536 C CA . VAL A 1 200 ? -20.761 -9.301 -1.176 1.00 82.62 200 VAL A CA 1
ATOM 1537 C C . VAL A 1 200 ? -20.834 -8.698 0.229 1.00 82.62 200 VAL A C 1
ATOM 1539 O O . VAL A 1 200 ? -21.906 -8.677 0.830 1.00 82.62 200 VAL A O 1
ATOM 1542 N N . ALA A 1 201 ? -19.734 -8.122 0.715 1.00 78.69 201 ALA A N 1
ATOM 1543 C CA . ALA A 1 201 ? -19.671 -7.440 2.006 1.00 78.69 201 ALA A CA 1
ATOM 1544 C C . ALA A 1 201 ? -20.537 -6.173 2.083 1.00 78.69 201 ALA A C 1
ATOM 1546 O O . ALA A 1 201 ? -20.936 -5.765 3.168 1.00 78.69 201 ALA A O 1
ATOM 1547 N N . THR A 1 202 ? -20.820 -5.534 0.945 1.00 70.75 202 THR A N 1
ATOM 1548 C CA . THR A 1 202 ? -21.653 -4.323 0.897 1.00 70.75 202 THR A CA 1
ATOM 1549 C C . THR A 1 202 ? -23.145 -4.664 0.863 1.00 70.75 202 THR A C 1
ATOM 1551 O O . THR A 1 202 ? -23.958 -3.914 1.396 1.00 70.75 202 THR A O 1
ATOM 1554 N N . ILE A 1 203 ? -23.512 -5.783 0.229 1.00 78.25 203 ILE A N 1
ATOM 1555 C CA . ILE A 1 203 ? -24.906 -6.239 0.114 1.00 78.25 203 ILE A CA 1
ATOM 1556 C C . ILE A 1 203 ? -25.370 -6.903 1.418 1.00 78.25 203 ILE A C 1
ATOM 1558 O O . ILE A 1 203 ? -26.502 -6.691 1.847 1.00 78.25 203 ILE A O 1
ATOM 1562 N N . TRP A 1 204 ? -24.496 -7.679 2.062 1.00 73.12 204 TRP A N 1
ATOM 1563 C CA . TRP A 1 204 ? -24.811 -8.430 3.276 1.00 73.12 204 TRP A CA 1
ATOM 1564 C C . TRP A 1 204 ? -24.138 -7.766 4.477 1.00 73.12 204 TRP A C 1
ATOM 1566 O O . TRP A 1 204 ? -22.949 -7.957 4.716 1.00 73.12 204 TRP A O 1
ATOM 1576 N N . ASN A 1 205 ? -24.909 -6.990 5.243 1.00 59.91 205 ASN A N 1
ATOM 1577 C CA . ASN A 1 205 ? -24.408 -6.237 6.402 1.00 59.91 205 ASN A CA 1
ATOM 1578 C C . ASN A 1 205 ? -23.877 -7.155 7.534 1.00 59.91 205 ASN A C 1
ATOM 1580 O O . ASN A 1 205 ? -23.070 -6.712 8.346 1.00 59.91 205 ASN A O 1
ATOM 1584 N N . ASP A 1 206 ? -24.280 -8.434 7.534 1.00 64.19 206 ASP A N 1
ATOM 1585 C CA . ASP A 1 206 ? -23.825 -9.488 8.459 1.00 64.19 206 ASP A CA 1
ATOM 1586 C C . ASP A 1 206 ? -22.713 -10.382 7.864 1.00 64.19 206 ASP A C 1
ATOM 1588 O O . ASP A 1 206 ? -22.407 -11.452 8.390 1.00 64.19 206 ASP A O 1
ATOM 1592 N N . SER A 1 207 ? -22.113 -9.982 6.736 1.00 53.72 207 SER A N 1
ATOM 1593 C CA . SER A 1 207 ? -21.043 -10.751 6.094 1.00 53.72 207 SER A CA 1
ATOM 1594 C C . SER A 1 207 ? -19.782 -10.800 6.973 1.00 53.72 207 SER A C 1
ATOM 1596 O O . SER A 1 207 ? -19.311 -9.751 7.423 1.00 53.72 207 SER A O 1
ATOM 1598 N N . PRO A 1 208 ? -19.162 -11.984 7.157 1.00 62.91 208 PRO A N 1
ATOM 1599 C CA . PRO A 1 208 ? -17.910 -12.124 7.904 1.00 62.91 208 PRO A CA 1
ATOM 1600 C C . PRO A 1 208 ? -16.709 -11.475 7.194 1.00 62.91 208 PRO A C 1
ATOM 1602 O O . PRO A 1 208 ? -15.660 -11.285 7.805 1.00 62.91 208 PRO A O 1
ATOM 1605 N N . PHE A 1 209 ? -16.843 -11.111 5.914 1.00 57.97 209 PHE A N 1
ATOM 1606 C CA . PHE A 1 209 ? -15.768 -10.546 5.099 1.00 57.97 209 PHE A CA 1
ATOM 1607 C C . PHE A 1 209 ? -15.841 -9.017 5.046 1.00 57.97 209 PHE A C 1
ATOM 1609 O O . PHE A 1 209 ? -16.100 -8.433 3.996 1.00 57.97 209 PHE A O 1
ATOM 1616 N N . GLN A 1 210 ? -15.612 -8.336 6.169 1.00 63.16 210 GLN A N 1
ATOM 1617 C CA . GLN A 1 210 ? -15.491 -6.876 6.160 1.00 63.16 210 GLN A CA 1
ATOM 1618 C C . GLN A 1 210 ? -14.128 -6.473 5.585 1.00 63.16 210 GLN A C 1
ATOM 1620 O O . GLN A 1 210 ? -13.109 -6.524 6.270 1.00 63.16 210 GLN A O 1
ATOM 1625 N N . THR A 1 211 ? -14.090 -6.087 4.308 1.00 74.44 211 THR A N 1
ATOM 1626 C CA . THR A 1 211 ? -12.871 -5.528 3.716 1.00 74.44 211 THR A CA 1
ATOM 1627 C C . THR A 1 211 ? -12.686 -4.073 4.167 1.00 74.44 211 THR A C 1
ATOM 1629 O O . THR A 1 211 ? -13.668 -3.339 4.317 1.00 74.44 211 THR A O 1
ATOM 1632 N N . PRO A 1 212 ? -11.440 -3.593 4.347 1.00 68.88 212 PRO A N 1
ATOM 1633 C CA . PRO A 1 212 ? -11.181 -2.203 4.731 1.00 68.88 212 PRO A CA 1
ATOM 1634 C C . PRO A 1 212 ? -11.845 -1.196 3.781 1.00 68.88 212 PRO A C 1
ATOM 1636 O O . PRO A 1 212 ? -12.333 -0.150 4.210 1.00 68.88 212 PRO A O 1
ATOM 1639 N N . LEU A 1 213 ? -11.907 -1.544 2.491 1.00 68.00 213 LEU A N 1
ATOM 1640 C CA . LEU A 1 213 ? -12.510 -0.723 1.448 1.00 68.00 213 LEU A CA 1
ATOM 1641 C C . LEU A 1 213 ? -14.039 -0.691 1.546 1.00 68.00 213 LEU A C 1
ATOM 1643 O O . LEU A 1 213 ? -14.600 0.396 1.434 1.00 68.00 213 LEU A O 1
ATOM 1647 N N . SER A 1 214 ? -14.724 -1.812 1.810 1.00 72.06 214 SER A N 1
ATOM 1648 C CA . SER A 1 214 ? -16.191 -1.799 1.948 1.00 72.06 214 SER A CA 1
ATOM 1649 C C . SER A 1 214 ? -16.630 -0.956 3.147 1.00 72.06 214 SER A C 1
ATOM 1651 O O . SER A 1 214 ? -17.519 -0.113 3.019 1.00 72.06 214 SER A O 1
ATOM 1653 N N . VAL A 1 215 ? -15.942 -1.083 4.285 1.00 71.88 215 VAL A N 1
ATOM 1654 C CA . VAL A 1 215 ? -16.226 -0.291 5.492 1.00 71.88 215 VAL A CA 1
ATOM 1655 C C . VAL A 1 215 ? -15.944 1.195 5.259 1.00 71.88 215 VAL A C 1
ATOM 1657 O O . VAL A 1 215 ? -16.750 2.051 5.640 1.00 71.88 215 VAL A O 1
ATOM 1660 N N . PHE A 1 216 ? -14.834 1.523 4.592 1.00 71.88 216 PHE A N 1
ATOM 1661 C CA . PHE A 1 216 ? -14.508 2.903 4.240 1.00 71.88 216 PHE A CA 1
ATOM 1662 C C . PHE A 1 216 ? -15.529 3.507 3.272 1.00 71.88 216 PHE A C 1
ATOM 1664 O O . PHE A 1 216 ? -16.037 4.597 3.535 1.00 71.88 216 PHE A O 1
ATOM 1671 N N . LEU A 1 217 ? -15.895 2.789 2.205 1.00 69.44 217 LEU A N 1
ATOM 1672 C CA . LEU A 1 217 ? -16.925 3.222 1.263 1.00 69.44 217 LEU A CA 1
ATOM 1673 C C . LEU A 1 217 ? -18.260 3.447 1.965 1.00 69.44 217 LEU A C 1
ATOM 1675 O O . LEU A 1 217 ? -18.871 4.490 1.764 1.00 69.44 217 LEU A O 1
ATOM 1679 N N . LEU A 1 218 ? -18.701 2.533 2.833 1.00 72.62 218 LEU A N 1
ATOM 1680 C CA . LEU A 1 218 ? -19.937 2.704 3.600 1.00 72.62 218 LEU A CA 1
ATOM 1681 C C . LEU A 1 218 ? -19.886 3.946 4.501 1.00 72.62 218 LEU A C 1
ATOM 1683 O O . LEU A 1 218 ? -20.875 4.679 4.590 1.00 72.62 218 LEU A O 1
ATOM 1687 N N . LYS A 1 219 ? -18.740 4.223 5.134 1.00 72.44 219 LYS A N 1
ATOM 1688 C CA . LYS A 1 219 ? -18.542 5.416 5.970 1.00 72.44 219 LYS A CA 1
ATOM 1689 C C . LYS A 1 219 ? -18.596 6.702 5.139 1.00 72.44 219 LYS A C 1
ATOM 1691 O O . LYS A 1 219 ? -19.323 7.623 5.508 1.00 72.44 219 LYS A O 1
ATOM 1696 N N . VAL A 1 220 ? -17.900 6.750 4.002 1.00 75.38 220 VAL A N 1
ATOM 1697 C CA . VAL A 1 220 ? -17.903 7.900 3.078 1.00 75.38 220 VAL A CA 1
ATOM 1698 C C . VAL A 1 220 ? -19.287 8.110 2.460 1.00 75.38 220 VAL A C 1
ATOM 1700 O O . VAL A 1 220 ? -19.791 9.232 2.423 1.00 75.38 220 VAL A O 1
ATOM 1703 N N . LEU A 1 221 ? -19.956 7.039 2.030 1.00 74.56 221 LEU A N 1
ATOM 1704 C CA . LEU A 1 221 ? -21.317 7.091 1.491 1.00 74.56 221 LEU A CA 1
ATOM 1705 C C . LEU A 1 221 ? -22.323 7.590 2.533 1.00 74.56 221 LEU A C 1
ATOM 1707 O O . LEU A 1 221 ? -23.232 8.346 2.198 1.00 74.56 221 LEU A O 1
ATOM 1711 N N . ARG A 1 222 ? -22.172 7.204 3.804 1.00 75.69 222 ARG A N 1
ATOM 1712 C CA . ARG A 1 222 ? -23.034 7.702 4.883 1.00 75.69 222 ARG A CA 1
ATOM 1713 C C . ARG A 1 222 ? -22.800 9.191 5.141 1.00 75.69 222 ARG A C 1
ATOM 1715 O O . ARG A 1 222 ? -23.761 9.953 5.150 1.00 75.69 222 ARG A O 1
ATOM 1722 N N . GLN A 1 223 ? -21.541 9.618 5.244 1.00 75.88 223 GLN A N 1
ATOM 1723 C CA . GLN A 1 223 ? -21.192 11.027 5.460 1.00 75.88 223 GLN A CA 1
ATOM 1724 C C . GLN A 1 223 ? -21.644 11.930 4.306 1.00 75.88 223 GLN A C 1
ATOM 1726 O O . GLN A 1 223 ? -22.208 12.995 4.536 1.00 75.88 223 GLN A O 1
ATOM 1731 N N . THR A 1 224 ? -21.453 11.501 3.058 1.00 75.50 224 THR A N 1
ATOM 1732 C CA . THR A 1 224 ? -21.904 12.266 1.882 1.00 75.50 224 THR A CA 1
ATOM 1733 C C . THR A 1 224 ? -23.426 12.380 1.824 1.00 75.50 224 THR A C 1
ATOM 1735 O O . THR A 1 224 ? -23.936 13.457 1.520 1.00 75.50 224 THR A O 1
ATOM 1738 N N . LYS A 1 225 ? -24.167 11.322 2.185 1.00 78.69 225 LYS A N 1
ATOM 1739 C CA . LYS A 1 225 ? -25.634 11.373 2.312 1.00 78.69 225 LYS A CA 1
ATOM 1740 C C . LYS A 1 225 ? -26.090 12.332 3.412 1.00 78.69 225 LYS A C 1
ATOM 1742 O O . LYS A 1 225 ? -27.023 13.096 3.182 1.00 78.69 225 LYS A O 1
ATOM 1747 N N . GLU A 1 226 ? -25.435 12.328 4.571 1.00 81.31 226 GLU A N 1
ATOM 1748 C CA . GLU A 1 226 ? -25.745 13.236 5.686 1.00 81.31 226 GLU A CA 1
ATOM 1749 C C . GLU A 1 226 ? -25.485 14.703 5.318 1.00 81.31 226 GLU A C 1
ATOM 1751 O O . GLU A 1 226 ? -26.343 15.560 5.535 1.00 81.31 226 GLU A O 1
ATOM 1756 N N . VAL A 1 227 ? -24.347 14.994 4.681 1.00 79.31 227 VAL A N 1
ATOM 1757 C CA . VAL A 1 227 ? -24.015 16.346 4.206 1.00 79.31 227 VAL A CA 1
ATOM 1758 C C . VAL A 1 227 ? -24.974 16.786 3.102 1.00 79.31 227 VAL A C 1
ATOM 1760 O O . VAL A 1 227 ? -25.482 17.904 3.145 1.00 79.31 227 VAL A O 1
ATOM 1763 N N . ALA A 1 228 ? -25.288 15.916 2.141 1.00 79.62 228 ALA A N 1
ATOM 1764 C CA . ALA A 1 228 ? -26.253 16.223 1.089 1.00 79.62 228 ALA A CA 1
ATOM 1765 C C . ALA A 1 228 ? -27.657 16.487 1.659 1.00 79.62 228 ALA A C 1
ATOM 1767 O O . ALA A 1 228 ? -28.335 17.413 1.211 1.00 79.62 228 ALA A O 1
ATOM 1768 N N . ALA A 1 229 ? -28.087 15.721 2.667 1.00 82.44 229 ALA A N 1
ATOM 1769 C CA . ALA A 1 229 ? -29.348 15.948 3.368 1.00 82.44 229 ALA A CA 1
ATOM 1770 C C . ALA A 1 229 ? -29.343 17.285 4.127 1.00 82.44 229 ALA A C 1
ATOM 1772 O O . ALA A 1 229 ? -30.311 18.042 4.037 1.00 82.44 229 ALA A O 1
ATOM 1773 N N . TYR A 1 230 ? -28.238 17.621 4.800 1.00 84.44 230 TYR A N 1
ATOM 1774 C CA . TYR A 1 230 ? -28.062 18.904 5.480 1.00 84.44 230 TYR A CA 1
ATOM 1775 C C . TYR A 1 230 ? -28.100 20.091 4.505 1.00 84.44 230 TYR A C 1
ATOM 1777 O O . TYR A 1 230 ? -28.835 21.055 4.728 1.00 84.44 230 TYR A O 1
ATOM 1785 N N . VAL A 1 231 ? -27.362 20.013 3.393 1.00 84.38 231 VAL A N 1
ATOM 1786 C CA . VAL A 1 231 ? -27.330 21.054 2.353 1.00 84.38 231 VAL A CA 1
ATOM 1787 C C . VAL A 1 231 ? -28.707 21.218 1.714 1.00 84.38 231 VAL A C 1
ATOM 1789 O O . VAL A 1 231 ? -29.181 22.344 1.574 1.00 84.38 231 VAL A O 1
ATOM 1792 N N . ARG A 1 232 ? -29.400 20.114 1.404 1.00 88.75 232 ARG A N 1
ATOM 1793 C CA . ARG A 1 232 ? -30.771 20.141 0.872 1.00 88.75 232 ARG A CA 1
ATOM 1794 C C . ARG A 1 232 ? -31.748 20.793 1.854 1.00 88.75 232 ARG A C 1
ATOM 1796 O O . ARG A 1 232 ? -32.555 21.621 1.442 1.00 88.75 232 ARG A O 1
ATOM 1803 N N . ALA A 1 233 ? -31.645 20.483 3.147 1.00 86.75 233 ALA A N 1
ATOM 1804 C CA . ALA A 1 233 ? -32.466 21.108 4.184 1.00 86.75 233 ALA A CA 1
ATOM 1805 C C . ALA A 1 233 ? -32.164 22.611 4.345 1.00 86.75 233 ALA A C 1
ATOM 1807 O O . ALA A 1 233 ? -33.079 23.415 4.539 1.00 86.75 233 ALA A O 1
ATOM 1808 N N . ARG A 1 234 ? -30.891 23.016 4.235 1.00 88.25 234 ARG A N 1
ATOM 1809 C CA . ARG A 1 234 ? -30.483 24.428 4.300 1.00 88.25 234 ARG A CA 1
ATOM 1810 C C . ARG A 1 234 ? -30.962 25.220 3.085 1.00 88.25 234 ARG A C 1
ATOM 1812 O O . ARG A 1 234 ? -31.491 26.312 3.273 1.00 88.25 234 ARG A O 1
ATOM 1819 N N . LEU A 1 235 ? -30.825 24.665 1.882 1.00 88.50 235 LEU A N 1
ATOM 1820 C CA . LEU A 1 235 ? -31.350 25.253 0.647 1.00 88.50 235 LEU A CA 1
ATOM 1821 C C . LEU A 1 235 ? -32.873 25.397 0.701 1.00 88.50 235 LEU A C 1
ATOM 1823 O O . LEU A 1 235 ? -33.384 26.458 0.363 1.00 88.50 235 LEU A O 1
ATOM 1827 N N . GLY A 1 236 ? -33.583 24.387 1.215 1.00 83.94 236 GLY A N 1
ATOM 1828 C CA . GLY A 1 236 ? -35.032 24.456 1.410 1.00 83.94 236 GLY A CA 1
ATOM 1829 C C . GLY A 1 236 ? -35.456 25.634 2.292 1.00 83.94 236 GLY A C 1
ATOM 1830 O O . GLY A 1 236 ? -36.354 26.382 1.915 1.00 83.94 236 GLY A O 1
ATOM 1831 N N . ARG A 1 237 ? -34.762 25.863 3.419 1.00 86.06 237 ARG A N 1
ATOM 1832 C CA . ARG A 1 237 ? -35.029 27.021 4.293 1.00 86.06 237 ARG A CA 1
ATOM 1833 C C . ARG A 1 237 ? -34.763 28.363 3.613 1.00 86.06 237 ARG A C 1
ATOM 1835 O O . ARG A 1 237 ? -35.594 29.261 3.700 1.00 86.06 237 ARG A O 1
ATOM 1842 N N . LEU A 1 238 ? -33.643 28.491 2.905 1.00 84.88 238 LEU A N 1
ATOM 1843 C CA . LEU A 1 238 ? -33.316 29.727 2.187 1.00 84.88 238 LEU A CA 1
ATOM 1844 C C . LEU A 1 238 ? -34.331 30.015 1.080 1.00 84.88 238 LEU A C 1
ATOM 1846 O O . LEU A 1 238 ? -34.721 31.158 0.883 1.00 84.88 238 LEU A O 1
ATOM 1850 N N . GLN A 1 239 ? -34.818 28.982 0.395 1.00 84.56 239 GLN A N 1
ATOM 1851 C CA . GLN A 1 239 ? -35.841 29.134 -0.633 1.00 84.56 239 GLN A CA 1
ATOM 1852 C C . GLN A 1 239 ? -37.189 29.572 -0.037 1.00 84.56 239 GLN A C 1
ATOM 1854 O O . GLN A 1 239 ? -37.874 30.417 -0.618 1.00 84.56 239 GLN A O 1
ATOM 1859 N N . THR A 1 240 ? -37.556 29.080 1.152 1.00 83.69 240 THR A N 1
ATOM 1860 C CA . THR A 1 240 ? -38.745 29.570 1.873 1.00 83.69 240 THR A CA 1
ATOM 1861 C C . THR A 1 240 ? -38.582 31.004 2.379 1.00 83.69 240 THR A C 1
ATOM 1863 O O . THR A 1 240 ? -39.503 31.802 2.244 1.00 83.69 240 THR A O 1
ATOM 1866 N N . GLU A 1 241 ? -37.406 31.371 2.892 1.00 84.81 241 GLU A N 1
ATOM 1867 C CA . GLU A 1 241 ? -37.116 32.741 3.338 1.00 84.81 241 GLU A CA 1
ATOM 1868 C C . GLU A 1 241 ? -37.115 33.724 2.161 1.00 84.81 241 GLU A C 1
ATOM 1870 O O . GLU A 1 241 ? -37.712 34.792 2.250 1.00 84.81 241 GLU A O 1
ATOM 1875 N N . TRP A 1 242 ? -36.528 33.345 1.022 1.00 75.31 242 TRP A N 1
ATOM 1876 C CA . TRP A 1 242 ? -36.478 34.184 -0.177 1.00 75.31 242 TRP A CA 1
ATOM 1877 C C . TRP A 1 242 ? -37.861 34.381 -0.804 1.00 75.31 242 TRP A C 1
ATOM 1879 O O . TRP A 1 242 ? -38.200 35.478 -1.239 1.00 75.31 242 TRP A O 1
ATOM 1889 N N . THR A 1 243 ? -38.696 33.338 -0.820 1.00 80.44 243 THR A N 1
ATOM 1890 C CA . THR A 1 243 ? -40.082 33.444 -1.311 1.00 80.44 243 THR A CA 1
ATOM 1891 C C . THR A 1 243 ? -40.977 34.248 -0.371 1.00 80.44 243 THR A C 1
ATOM 1893 O O . THR A 1 243 ? -41.831 34.990 -0.856 1.00 80.44 243 THR A O 1
ATOM 1896 N N . ALA A 1 244 ? -40.773 34.153 0.946 1.00 82.81 244 ALA A N 1
ATOM 1897 C CA . ALA A 1 244 ? -41.456 34.995 1.925 1.00 82.81 244 ALA A CA 1
ATOM 1898 C C . ALA A 1 244 ? -41.025 36.463 1.802 1.00 82.81 244 ALA A C 1
ATOM 1900 O O . ALA A 1 244 ? -41.879 37.342 1.714 1.00 82.81 244 ALA A O 1
ATOM 1901 N N . TRP A 1 245 ? -39.717 36.722 1.711 1.00 78.81 245 TRP A N 1
ATOM 1902 C CA . TRP A 1 245 ? -39.170 38.058 1.486 1.00 78.81 245 TRP A CA 1
ATOM 1903 C C . TRP A 1 245 ? -39.706 38.668 0.191 1.00 78.81 245 TRP A C 1
ATOM 1905 O O . TRP A 1 245 ? -40.261 39.759 0.230 1.00 78.81 245 TRP A O 1
ATOM 1915 N N . ARG A 1 246 ? -39.649 37.933 -0.930 1.00 76.00 246 ARG A N 1
ATOM 1916 C CA . ARG A 1 246 ? -40.134 38.400 -2.238 1.00 76.00 246 ARG A CA 1
ATOM 1917 C C . ARG A 1 246 ? -41.605 38.813 -2.220 1.00 76.00 246 ARG A C 1
ATOM 1919 O O . ARG A 1 246 ? -41.970 39.754 -2.912 1.00 76.00 246 ARG A O 1
ATOM 1926 N N . LYS A 1 247 ? -42.451 38.112 -1.460 1.00 76.31 247 LYS A N 1
ATOM 1927 C CA . LYS A 1 247 ? -43.876 38.455 -1.324 1.00 76.31 247 LYS A CA 1
ATOM 1928 C C . LYS A 1 247 ? -44.119 39.718 -0.496 1.00 76.31 247 LYS A C 1
ATOM 1930 O O . LYS A 1 247 ? -45.160 40.334 -0.666 1.00 76.31 247 LYS A O 1
ATOM 1935 N N . ASN A 1 248 ? -43.184 40.078 0.379 1.00 76.00 248 ASN A N 1
ATOM 1936 C CA . ASN A 1 248 ? -43.280 41.230 1.274 1.00 76.00 248 ASN A CA 1
ATOM 1937 C C . ASN A 1 248 ? -42.556 42.475 0.743 1.00 76.00 248 ASN A C 1
ATOM 1939 O O . ASN A 1 248 ? -42.404 43.443 1.483 1.00 76.00 248 ASN A O 1
ATOM 1943 N N . ILE A 1 249 ? -42.086 42.459 -0.508 1.00 67.56 249 ILE A N 1
ATOM 1944 C CA . ILE A 1 249 ? -41.521 43.650 -1.142 1.00 67.56 249 ILE A CA 1
ATOM 1945 C C . ILE A 1 249 ? -42.697 44.545 -1.557 1.00 67.56 249 ILE A C 1
ATOM 1947 O O . ILE A 1 249 ? -43.492 44.108 -2.392 1.00 67.56 249 ILE A O 1
ATOM 1951 N N . PRO A 1 250 ? -42.831 45.767 -1.009 1.00 65.25 250 PRO A N 1
ATOM 1952 C CA . PRO A 1 250 ? -43.802 46.735 -1.501 1.00 65.25 250 PRO A CA 1
ATOM 1953 C C . PRO A 1 250 ? -43.353 47.170 -2.899 1.00 65.25 250 PRO A C 1
ATOM 1955 O O . PRO A 1 250 ? -42.377 47.902 -3.055 1.00 65.25 250 PRO A O 1
ATOM 1958 N N . VAL A 1 251 ? -43.997 46.625 -3.931 1.00 61.12 251 VAL A N 1
ATOM 1959 C CA . VAL A 1 251 ? -43.595 46.859 -5.323 1.00 61.12 251 VAL A CA 1
ATOM 1960 C C . VAL A 1 251 ? -43.961 48.285 -5.741 1.00 61.12 251 VAL A C 1
ATOM 1962 O O . VAL A 1 251 ? -43.173 48.910 -6.444 1.00 61.12 251 VAL A O 1
ATOM 1965 N N . GLU A 1 252 ? -45.077 48.839 -5.253 1.00 60.31 252 GLU A N 1
ATOM 1966 C CA . GLU A 1 252 ? -45.477 50.219 -5.560 1.00 60.31 252 GLU A CA 1
ATOM 1967 C C . GLU A 1 252 ? -44.442 51.274 -5.109 1.00 60.31 252 GLU A C 1
ATOM 1969 O O . GLU A 1 252 ? -44.038 52.102 -5.924 1.00 60.31 252 GLU A O 1
ATOM 1974 N N . ASP A 1 253 ? -43.917 51.199 -3.879 1.00 58.91 253 ASP A N 1
ATOM 1975 C CA . ASP A 1 253 ? -42.985 52.219 -3.354 1.00 58.91 253 ASP A CA 1
ATOM 1976 C C . ASP A 1 253 ? -41.649 52.260 -4.112 1.00 58.91 253 ASP A C 1
ATOM 1978 O O . ASP A 1 253 ? -41.056 53.324 -4.302 1.00 58.91 253 ASP A O 1
ATOM 1982 N N . VAL A 1 254 ? -41.160 51.103 -4.569 1.00 60.09 254 VAL A N 1
ATOM 1983 C CA . VAL A 1 254 ? -39.881 51.024 -5.290 1.00 60.09 254 VAL A CA 1
ATOM 1984 C C . VAL A 1 254 ? -40.014 51.621 -6.687 1.00 60.09 254 VAL A C 1
ATOM 1986 O O . VAL A 1 254 ? -39.107 52.325 -7.129 1.00 60.09 254 VAL A O 1
ATOM 1989 N N . TYR A 1 255 ? -41.137 51.386 -7.372 1.00 57.22 255 TYR A N 1
ATOM 1990 C CA . TYR A 1 255 ? -41.387 51.992 -8.679 1.00 57.22 255 TYR A CA 1
ATOM 1991 C C . TYR A 1 255 ? -41.533 53.511 -8.569 1.00 57.22 255 TYR A C 1
ATOM 1993 O O . TYR A 1 255 ? -40.891 54.223 -9.341 1.00 57.22 255 TYR A O 1
ATOM 2001 N N . ASP A 1 256 ? -42.271 54.018 -7.582 1.00 56.06 256 ASP A N 1
ATOM 2002 C CA . ASP A 1 256 ? -42.459 55.462 -7.392 1.00 56.06 256 ASP A CA 1
ATOM 2003 C C . ASP A 1 256 ? -41.160 56.176 -6.978 1.00 56.06 256 ASP A C 1
ATOM 2005 O O . ASP A 1 256 ? -40.839 57.272 -7.463 1.00 56.06 256 ASP A O 1
ATOM 2009 N N . GLN A 1 257 ? -40.335 55.538 -6.145 1.00 61.22 257 GLN A N 1
ATOM 2010 C CA . GLN A 1 257 ? -39.024 56.070 -5.772 1.00 61.22 257 GLN A CA 1
ATOM 2011 C C . GLN A 1 257 ? -38.045 56.087 -6.959 1.00 61.22 257 GLN A C 1
ATOM 2013 O O . GLN A 1 257 ? -37.269 57.030 -7.126 1.00 61.22 257 GLN A O 1
ATOM 2018 N N . PHE A 1 258 ? -38.111 55.084 -7.832 1.00 59.38 258 PHE A N 1
ATOM 2019 C CA . PHE A 1 258 ? -37.291 55.022 -9.041 1.00 59.38 258 PHE A CA 1
ATOM 2020 C C . PHE A 1 258 ? -37.755 56.040 -10.096 1.00 59.38 258 PHE A C 1
ATOM 2022 O O . PHE A 1 258 ? -36.940 56.754 -10.687 1.00 59.38 258 PHE A O 1
ATOM 2029 N N . TYR A 1 259 ? -39.069 56.181 -10.292 1.00 57.19 259 TYR A N 1
ATOM 2030 C CA . TYR A 1 259 ? -39.647 57.179 -11.194 1.00 57.19 259 TYR A CA 1
ATOM 2031 C C . TYR A 1 259 ? -39.320 58.610 -10.745 1.00 57.19 259 TYR A C 1
ATOM 2033 O O . TYR A 1 259 ? -38.893 59.425 -11.562 1.00 57.19 259 TYR A O 1
ATOM 2041 N N . SER A 1 260 ? -39.410 58.919 -9.450 1.00 61.47 260 SER A N 1
ATOM 2042 C CA . SER A 1 260 ? -39.044 60.249 -8.932 1.00 61.47 260 SER A CA 1
ATOM 2043 C C . SER A 1 260 ? -37.543 60.569 -9.061 1.00 61.47 260 SER A C 1
ATOM 2045 O O . SER A 1 260 ? -37.170 61.708 -9.370 1.00 61.47 260 SER A O 1
ATOM 2047 N N . MET A 1 261 ? -36.655 59.579 -8.920 1.00 56.81 261 MET A N 1
ATOM 2048 C CA . MET A 1 261 ? -35.216 59.765 -9.161 1.00 56.81 261 MET A CA 1
ATOM 2049 C C . MET A 1 261 ? -34.879 59.977 -10.645 1.00 56.81 261 MET A C 1
ATOM 2051 O O . MET A 1 261 ? -34.040 60.817 -10.966 1.00 56.81 261 MET A O 1
ATOM 2055 N N . THR A 1 262 ? -35.556 59.283 -11.564 1.00 61.00 262 THR A N 1
ATOM 2056 C CA . THR A 1 262 ? -35.334 59.477 -13.012 1.00 61.00 262 THR A CA 1
ATOM 2057 C C . THR A 1 262 ? -35.847 60.818 -13.527 1.00 61.00 262 THR A C 1
ATOM 2059 O O . THR A 1 262 ? -35.167 61.458 -14.329 1.00 61.00 262 THR A O 1
ATOM 2062 N N . LEU A 1 263 ? -37.002 61.276 -13.034 1.00 58.59 263 LEU A N 1
ATOM 2063 C CA . LEU A 1 263 ? -37.574 62.576 -13.391 1.00 58.59 263 LEU A CA 1
ATOM 2064 C C . LEU A 1 263 ? -36.732 63.750 -12.875 1.00 58.59 263 LEU A C 1
ATOM 2066 O O . LEU A 1 263 ? -36.630 64.771 -13.551 1.00 58.59 263 LEU A O 1
ATOM 2070 N N . SER A 1 264 ? -36.105 63.612 -11.702 1.00 66.06 264 SER A N 1
ATOM 2071 C CA . SER A 1 264 ? -35.253 64.668 -11.137 1.00 66.06 264 SER A CA 1
ATOM 2072 C C . SER A 1 264 ? -33.854 64.729 -11.759 1.00 66.06 264 SER A C 1
ATOM 2074 O O . SER A 1 264 ? -33.244 65.799 -11.758 1.00 66.06 264 SER A O 1
ATOM 2076 N N . ASN A 1 265 ? -33.331 63.625 -12.311 1.00 50.66 265 ASN A N 1
ATOM 2077 C CA . ASN A 1 265 ? -32.024 63.625 -12.968 1.00 50.66 265 ASN A CA 1
ATOM 2078 C C . ASN A 1 265 ? -31.895 62.544 -14.070 1.00 50.66 265 ASN A C 1
ATOM 2080 O O . ASN A 1 265 ? -31.505 61.407 -13.788 1.00 50.66 265 ASN A O 1
ATOM 2084 N N . PRO A 1 266 ? -32.117 62.885 -15.354 1.00 58.25 266 PRO A N 1
ATOM 2085 C CA . PRO A 1 266 ? -32.187 61.905 -16.447 1.00 58.25 266 PRO A CA 1
ATOM 2086 C C . PRO A 1 266 ? -30.841 61.253 -16.821 1.00 58.25 266 PRO A C 1
ATOM 2088 O O . PRO A 1 266 ? -30.797 60.364 -17.667 1.00 58.25 266 PRO A O 1
ATOM 2091 N N . THR A 1 267 ? -29.727 61.659 -16.199 1.00 58.41 267 THR A N 1
ATOM 2092 C CA . THR A 1 267 ? -28.385 61.085 -16.443 1.00 58.41 267 THR A CA 1
ATOM 2093 C C . THR A 1 267 ? -27.853 60.229 -15.291 1.00 58.41 267 THR A C 1
ATOM 2095 O O . THR A 1 267 ? -26.716 59.760 -15.356 1.00 58.41 267 THR A O 1
ATOM 2098 N N . PHE A 1 268 ? -28.669 59.997 -14.257 1.00 56.12 268 PHE A N 1
ATOM 2099 C CA . PHE A 1 268 ? -28.294 59.279 -13.034 1.00 56.12 268 PHE A CA 1
ATOM 2100 C C . PHE A 1 268 ? -27.636 57.909 -13.302 1.00 56.12 268 PHE A C 1
ATOM 2102 O O . PHE A 1 268 ? -26.575 57.617 -12.754 1.00 56.12 268 PHE A O 1
ATOM 2109 N N . TRP A 1 269 ? -28.165 57.138 -14.256 1.00 51.06 269 TRP A N 1
ATOM 2110 C CA . TRP A 1 269 ? -27.672 55.803 -14.633 1.00 51.06 269 TRP A CA 1
ATOM 2111 C C . TRP A 1 269 ? -26.232 55.758 -15.152 1.00 51.06 269 TRP A C 1
ATOM 2113 O O . TRP A 1 269 ? -25.622 54.695 -15.188 1.00 51.06 269 TRP A O 1
ATOM 2123 N N . ARG A 1 270 ? -25.666 56.894 -15.580 1.00 50.88 270 ARG A N 1
ATOM 2124 C CA . ARG A 1 270 ? -24.334 56.933 -16.202 1.00 50.88 270 ARG A CA 1
ATOM 2125 C C . ARG A 1 270 ? -23.192 56.882 -15.175 1.00 50.88 270 ARG A C 1
ATOM 2127 O O . ARG A 1 270 ? -22.035 56.802 -15.576 1.00 50.88 270 ARG A O 1
ATOM 2134 N N . LYS A 1 271 ? -23.484 56.980 -13.873 1.00 49.38 271 LYS A N 1
ATOM 2135 C CA . LYS A 1 271 ? -22.458 57.115 -12.823 1.00 49.38 271 LYS A CA 1
ATOM 2136 C C . LYS A 1 271 ? -22.283 55.893 -11.919 1.00 49.38 271 LYS A C 1
ATOM 2138 O O . LYS A 1 271 ? -21.311 55.877 -11.167 1.00 49.38 271 LYS A O 1
ATOM 2143 N N . ASP A 1 272 ? -23.134 54.873 -12.024 1.00 46.22 272 ASP A N 1
ATOM 2144 C CA . ASP A 1 272 ? -22.997 53.664 -11.208 1.00 46.22 272 ASP A CA 1
ATOM 2145 C C . ASP A 1 272 ? -22.079 52.616 -11.871 1.00 46.22 272 ASP A C 1
ATOM 2147 O O . ASP A 1 272 ? -22.342 52.166 -12.989 1.00 46.22 272 ASP A O 1
ATOM 2151 N N . PRO A 1 273 ? -21.007 52.166 -11.192 1.00 50.12 273 PRO A N 1
ATOM 2152 C CA . PRO A 1 273 ? -19.965 51.326 -11.791 1.00 50.12 273 PRO A CA 1
ATOM 2153 C C . PRO A 1 273 ? -20.371 49.856 -12.022 1.00 50.12 273 PRO A C 1
ATOM 2155 O O . PRO A 1 273 ? -19.590 49.092 -12.589 1.00 50.12 273 PRO A O 1
ATOM 2158 N N . LEU A 1 274 ? -21.579 49.445 -11.617 1.00 47.66 274 LEU A N 1
ATOM 2159 C CA . LEU A 1 274 ? -22.096 48.080 -11.810 1.00 47.66 274 LEU A CA 1
ATOM 2160 C C . LEU A 1 274 ? -22.784 47.857 -13.172 1.00 47.66 274 LEU A C 1
ATOM 2162 O O . LEU A 1 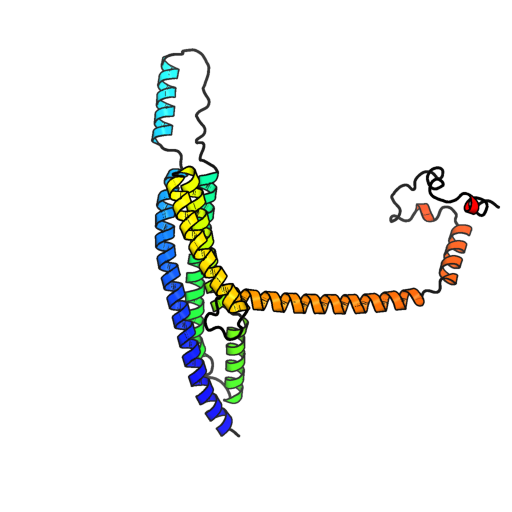274 ? -23.032 46.711 -13.534 1.00 47.66 274 LEU A O 1
ATOM 2166 N N . PHE A 1 275 ? -23.032 48.914 -13.954 1.00 45.22 275 PHE A N 1
ATOM 2167 C CA . PHE A 1 275 ? -23.535 48.834 -15.333 1.00 45.22 275 PHE A CA 1
ATOM 2168 C C . PHE A 1 275 ? -22.469 49.337 -16.316 1.00 45.22 275 PHE A C 1
ATOM 2170 O O . PHE A 1 275 ? -22.615 50.365 -16.968 1.00 45.22 275 PHE A O 1
ATOM 2177 N N . THR A 1 276 ? -21.346 48.622 -16.394 1.00 38.75 276 THR A N 1
ATOM 2178 C CA . THR A 1 276 ? -20.210 48.961 -17.272 1.00 38.75 276 THR A CA 1
ATOM 2179 C C . THR A 1 276 ? -20.158 48.150 -18.570 1.00 38.75 276 THR A C 1
ATOM 2181 O O . THR A 1 276 ? -19.189 48.260 -19.317 1.00 38.75 276 THR A O 1
ATOM 2184 N N . SER A 1 277 ? -21.205 47.391 -18.910 1.00 42.91 277 SER A N 1
ATOM 2185 C CA . SER A 1 277 ? -21.380 46.907 -20.285 1.00 42.91 277 SER A CA 1
ATOM 2186 C C . SER A 1 277 ? -22.221 47.906 -21.086 1.00 42.91 277 SER A C 1
ATOM 2188 O O . SER A 1 277 ? -23.286 48.298 -20.600 1.00 42.91 277 SER A O 1
ATOM 2190 N N . PRO A 1 278 ? -21.811 48.301 -22.304 1.00 40.66 278 PRO A N 1
ATOM 2191 C CA . PRO A 1 278 ? -22.643 49.140 -23.154 1.00 40.66 278 PRO A CA 1
ATOM 2192 C C . PRO A 1 278 ? -23.941 48.390 -23.463 1.00 40.66 278 PRO A C 1
ATOM 2194 O O . PRO A 1 278 ? -23.914 47.266 -23.963 1.00 40.66 278 PRO A O 1
ATOM 2197 N N . PHE A 1 279 ? -25.081 48.999 -23.135 1.00 40.12 279 PHE A N 1
ATOM 2198 C CA . PHE A 1 279 ? -26.355 48.547 -23.680 1.00 40.12 279 PHE A CA 1
ATOM 2199 C C . PHE A 1 279 ? -26.300 48.705 -25.208 1.00 40.12 279 PHE A C 1
ATOM 2201 O O . PHE A 1 279 ? -25.802 49.737 -25.674 1.00 40.12 279 PHE A O 1
ATOM 2208 N N . PRO A 1 280 ? -26.781 47.718 -25.986 1.00 37.44 280 PRO A N 1
ATOM 2209 C CA . PRO A 1 280 ? -26.859 47.849 -27.431 1.00 37.44 280 PRO A CA 1
ATOM 2210 C C . PRO A 1 280 ? -27.728 49.054 -27.777 1.00 37.44 280 PRO A C 1
ATOM 2212 O O . PRO A 1 280 ? -28.718 49.343 -27.098 1.00 37.44 280 PRO A O 1
ATOM 2215 N N . GLU A 1 281 ? -27.330 49.748 -28.832 1.00 39.47 281 GLU A N 1
ATOM 2216 C CA . GLU A 1 281 ? -28.069 50.842 -29.440 1.00 39.47 281 GLU A CA 1
ATOM 2217 C C . GLU A 1 281 ? -29.558 50.469 -29.573 1.00 39.47 281 GLU A C 1
ATOM 2219 O O . GLU A 1 281 ? -29.913 49.347 -29.946 1.00 39.47 281 GLU A O 1
ATOM 2224 N N . ALA A 1 282 ? -30.441 51.401 -29.206 1.00 42.91 282 ALA A N 1
ATOM 2225 C CA . ALA A 1 282 ? -31.878 51.188 -29.005 1.00 42.91 282 ALA A CA 1
ATOM 2226 C C . ALA A 1 282 ? -32.666 50.752 -30.264 1.00 42.91 282 ALA A C 1
ATOM 2228 O O . ALA A 1 282 ? -33.891 50.645 -30.223 1.00 42.91 282 ALA A O 1
ATOM 2229 N N . THR A 1 283 ? -31.987 50.476 -31.375 1.00 44.31 283 THR A N 1
ATOM 2230 C CA . THR A 1 283 ? -32.546 49.893 -32.596 1.00 44.31 283 THR A CA 1
ATOM 2231 C C . THR A 1 283 ? -32.600 48.362 -32.562 1.00 44.31 283 THR A C 1
ATOM 2233 O O . THR A 1 283 ? -33.503 47.792 -33.170 1.00 44.31 283 THR A O 1
ATOM 2236 N N . ASP A 1 284 ? -31.742 47.691 -31.783 1.00 43.09 284 ASP A N 1
ATOM 2237 C CA . ASP A 1 284 ? -31.657 46.217 -31.786 1.00 43.09 284 ASP A CA 1
ATOM 2238 C C . ASP A 1 284 ? -32.462 45.544 -30.661 1.00 43.09 284 ASP A C 1
ATOM 2240 O O . ASP A 1 284 ? -32.866 44.386 -30.774 1.00 43.09 284 ASP A O 1
ATOM 2244 N N . ALA A 1 285 ? -32.800 46.279 -29.597 1.00 43.88 285 ALA A N 1
ATOM 2245 C CA . ALA A 1 285 ? -33.650 45.772 -28.512 1.00 43.88 285 ALA A CA 1
ATOM 2246 C C . ALA A 1 285 ? -35.140 45.646 -28.906 1.00 43.88 285 ALA A C 1
ATOM 2248 O O . ALA A 1 285 ? -35.913 44.973 -28.224 1.00 43.88 285 ALA A O 1
ATOM 2249 N N . ALA A 1 286 ? -35.553 46.258 -30.023 1.00 43.91 286 ALA A N 1
ATOM 2250 C CA . ALA A 1 286 ? -36.930 46.219 -30.521 1.00 43.91 286 ALA A CA 1
ATOM 2251 C C . ALA A 1 286 ? -37.229 45.020 -31.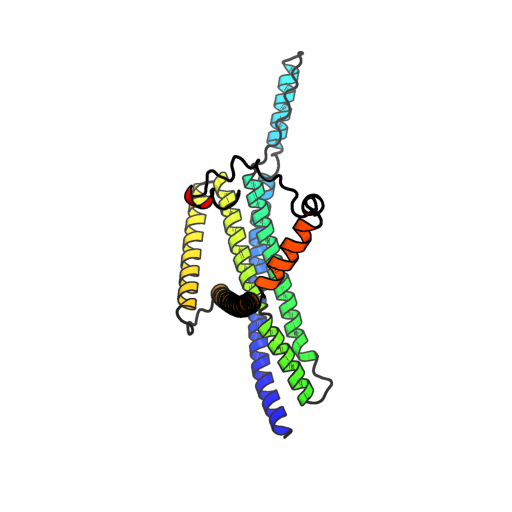445 1.00 43.91 286 ALA A C 1
ATOM 2253 O O . ALA A 1 286 ? -38.382 44.823 -31.831 1.00 43.91 286 ALA A O 1
ATOM 2254 N N . ALA A 1 287 ? -36.224 44.205 -31.787 1.00 46.81 287 ALA A N 1
ATOM 2255 C CA . ALA A 1 287 ? -36.388 43.046 -32.668 1.00 46.81 287 ALA A CA 1
ATOM 2256 C C . ALA A 1 287 ? -37.004 41.819 -31.962 1.00 46.81 287 ALA A C 1
ATOM 2258 O O . ALA A 1 287 ? -37.508 40.916 -32.626 1.00 46.81 287 ALA A O 1
ATOM 2259 N N . GLY A 1 288 ? -36.989 41.788 -30.624 1.00 51.53 288 GLY A N 1
ATOM 2260 C CA . GLY A 1 288 ? -37.464 40.653 -29.823 1.00 51.53 288 GLY A CA 1
ATOM 2261 C C . GLY A 1 288 ? -38.886 40.771 -29.268 1.00 51.53 288 GLY A C 1
ATOM 2262 O O . GLY A 1 288 ? -39.351 39.823 -28.640 1.00 51.53 288 GLY A O 1
ATOM 2263 N N . PHE A 1 289 ? -39.576 41.902 -29.467 1.00 47.81 289 PHE A N 1
ATOM 2264 C CA . PHE A 1 289 ? -40.889 42.153 -28.858 1.00 47.81 289 PHE A CA 1
ATOM 2265 C C . PHE A 1 289 ? -42.016 42.334 -29.891 1.00 47.81 289 PHE A C 1
ATOM 2267 O O . PHE A 1 289 ? -41.822 43.032 -30.895 1.00 47.81 289 PHE A O 1
ATOM 2274 N N . PRO A 1 29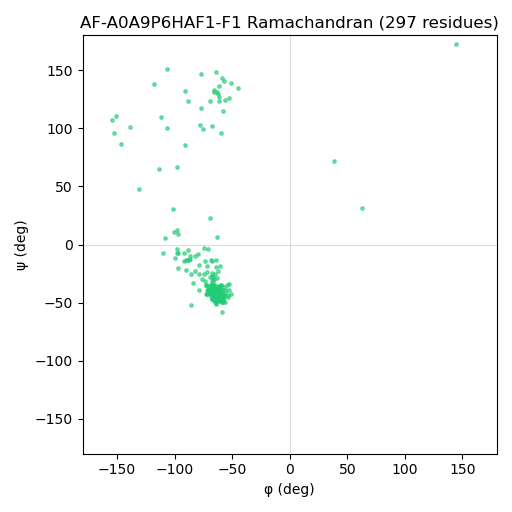0 ? -43.208 41.746 -29.645 1.00 49.88 290 PRO A N 1
ATOM 2275 C CA . PRO A 1 290 ? -44.371 41.879 -30.518 1.00 49.88 290 PRO A CA 1
ATOM 2276 C C . PRO A 1 290 ? -44.779 43.341 -30.728 1.00 49.88 290 PRO A C 1
ATOM 2278 O O . PRO A 1 290 ? -44.784 44.160 -29.810 1.00 49.88 290 PRO A O 1
ATOM 2281 N N . GLU A 1 291 ? -45.174 43.661 -31.956 1.00 49.53 291 GLU A N 1
ATOM 2282 C CA . GLU A 1 291 ? -45.419 45.024 -32.443 1.00 49.53 291 GLU A CA 1
ATOM 2283 C C . GLU A 1 291 ? -46.579 45.761 -31.738 1.00 49.53 291 GLU A C 1
ATOM 2285 O O . GLU A 1 291 ? -46.692 46.985 -31.827 1.00 49.53 291 GLU A O 1
ATOM 2290 N N . SER A 1 292 ? -47.407 45.046 -30.969 1.00 51.38 292 SER A N 1
ATOM 2291 C CA . SER A 1 292 ? -48.501 45.621 -30.177 1.00 51.38 292 SER A CA 1
ATOM 2292 C C . SER A 1 292 ? -48.035 46.461 -28.984 1.00 51.38 292 SER A C 1
ATOM 2294 O O . SER A 1 292 ? -48.738 47.400 -28.613 1.00 51.38 292 SER A O 1
ATOM 2296 N N . ASP A 1 293 ? -46.856 46.184 -28.415 1.00 52.44 293 ASP A N 1
ATOM 2297 C CA . ASP A 1 293 ? -46.348 46.919 -27.243 1.00 52.44 293 ASP A CA 1
ATOM 2298 C C . ASP A 1 293 ? -45.472 48.122 -27.611 1.00 52.44 293 ASP A C 1
ATOM 2300 O O . ASP A 1 293 ? -45.270 49.025 -26.799 1.00 52.44 293 ASP A O 1
ATOM 2304 N N . ARG A 1 294 ? -45.030 48.221 -28.870 1.00 46.34 294 ARG A N 1
ATOM 2305 C CA . ARG A 1 294 ? -44.200 49.343 -29.339 1.00 46.34 294 ARG A CA 1
ATOM 2306 C C . ARG A 1 294 ? -44.947 50.680 -29.375 1.00 46.34 294 ARG A C 1
ATOM 2308 O O . ARG A 1 294 ? -44.326 51.732 -29.263 1.00 46.34 294 ARG A O 1
ATOM 2315 N N . ARG A 1 295 ? -46.280 50.656 -29.497 1.00 46.78 295 ARG A N 1
ATOM 2316 C CA . ARG A 1 295 ? -47.115 51.868 -29.577 1.00 46.78 295 ARG A CA 1
ATOM 2317 C C . ARG A 1 295 ? -47.461 52.501 -28.229 1.00 46.78 295 ARG A C 1
ATOM 2319 O O . ARG A 1 295 ? -47.991 53.603 -28.229 1.00 46.78 295 ARG A O 1
ATOM 2326 N N . ARG A 1 296 ? -47.172 51.841 -27.103 1.00 47.00 296 ARG A N 1
ATOM 2327 C CA . ARG A 1 296 ? -47.568 52.325 -25.768 1.00 47.00 296 ARG A CA 1
ATOM 2328 C C . ARG A 1 296 ? -46.470 53.084 -25.015 1.00 47.00 296 ARG A C 1
ATOM 2330 O O . ARG A 1 296 ? -46.741 53.634 -23.960 1.00 47.00 296 ARG A O 1
ATOM 2337 N N . VAL A 1 297 ? -45.247 53.106 -25.548 1.00 45.81 297 VAL A N 1
ATOM 2338 C CA . VAL A 1 297 ? -44.068 53.703 -24.888 1.00 45.81 297 VAL A CA 1
ATOM 2339 C C . VAL A 1 297 ? -43.748 55.115 -25.413 1.00 45.81 297 VAL A C 1
ATOM 2341 O O . VAL A 1 297 ? -42.979 55.834 -24.788 1.00 45.81 297 VAL A O 1
ATOM 2344 N N . TRP A 1 298 ? -44.373 55.553 -26.513 1.00 43.56 298 TRP A N 1
ATOM 2345 C CA . TRP A 1 298 ? -44.146 56.880 -27.115 1.00 43.56 298 TRP A CA 1
ATOM 2346 C C . TRP A 1 298 ? -45.449 57.641 -27.416 1.00 43.56 298 TRP A C 1
ATOM 2348 O O . TRP A 1 298 ? -45.628 58.181 -28.508 1.00 43.56 298 TRP A O 1
ATOM 2358 N N . SER A 1 299 ? -46.355 57.678 -26.437 1.00 37.44 299 SER A N 1
ATOM 2359 C CA . SER A 1 299 ? -47.463 58.642 -26.323 1.00 37.44 299 SER A CA 1
ATOM 2360 C C . SER A 1 299 ? -47.482 59.197 -24.909 1.00 37.44 299 SER A C 1
ATOM 2362 O O . SER A 1 299 ? -47.623 60.425 -24.759 1.00 37.44 299 SER A O 1
#

Secondary structure (DSSP, 8-state):
-HHHHHHHHHHHHHHHHHHHHHHHHHHHHHHHHHHHHHHHHHHHHHHHHHHTS--HHHHHHHHHHHHHHHHH--S---PPP------HHHHHHHHHHHHHHHHHHHHHHHHHHHHHHHHHGGGG-SSS-HHHHHHHHHHHHHHHHHH-HHHHHHHHHHHHHHHHHHHHHHHHHHH-HHHHHHHHHHHHHHHHHHHHHHHHHHH-TT-S---HHHHHHHHHHHHHHHHHHHHHHHHHHHHHHHHHHHHTS-HHHHHHHHHHHHHH-TTGGGS-TT--SPPP-TTTTTTTS-TTTGGGS--